Protein 4I1K (pdb70)

Nearest PDB structures (foldseek):
  4i1k-assembly2_B  TM=1.009E+00  e=5.344E-25  Arabidopsis thaliana
  1yel-assembly1_A  TM=8.590E-01  e=1.056E-06  Arabidopsis thaliana
  7et6-assembly1_A  TM=7.919E-01  e=1.191E-06  Arabidopsis thaliana
  7et6-assembly1_D  TM=8.011E-01  e=8.103E-06  Arabidopsis thaliana
  1wid-assembly1_A  TM=7.895E-01  e=1.475E-05  Arabidopsis thaliana

Organism: Arabidopsis thaliana (NCBI:txid3702)

Solvent-accessible surface area: 12923 Å² total; per-residue (Å²): 157,37,57,15,93,53,19,19,178,7,16,78,46,0,130,111,65,134,15,124,24,43,59,14,81,25,30,1,31,26,58,48,32,126,149,70,6,69,5,85,6,57,77,50,19,0,126,148,73,0,74,70,2,75,25,111,10,85,0,28,22,81,164,129,90,25,84,0,91,0,73,53,125,95,44,118,0,66,0,32,98,8,0,42,59,0,1,90,111,16,124,14,29,46,2,8,4,0,0,0,15,25,38,210,68,259,68,64,4,0,78,5,42,26,40,101,18,131,185,46,66,15,84,56,17,14,149,6,24,73,39,0,120,117,52,128,25,151,27,41,57,13,83,16,32,1,30,27,47,42,36,120,157,72,4,72,2,87,7,55,55,54,22,0,98,156,67,0,68,71,15,83,23,111,11,75,0,16,27,86,138,142,74,27,81,0,95,0,50,48,139,96,19,114,0,51,0,31,102,24,0,47,50,0,2,85,103,18,120,13,28,46,2,0,4,0,0,0,15,23,38,221,72,248,79,81,4,1,77,6,40,29,38,96,17,144

CATH classification: 2.40.330.10

Radius of gyration: 19.63 Å; Cα contacts (8 Å, |Δi|>4): 480; chains: 2; bounding box: 53×45×30 Å

Structure (mmCIF, N/CA/C/O backbone):
data_4I1K
#
_entry.id   4I1K
#
_cell.length_a   106.152
_cell.length_b   47.310
_cell.length_c   61.413
_cell.angle_alpha   90.00
_cell.angle_beta   114.97
_cell.angle_gamma   90.00
#
_symmetry.space_group_name_H-M   'C 1 2 1'
#
loop_
_entity.id
_entity.type
_entity.pdbx_description
1 polymer 'B3 domain-containing transcription factor VRN1'
2 non-polymer 'CHLORIDE ION'
3 water water
#
loop_
_atom_site.group_PDB
_atom_site.id
_atom_site.type_symbol
_atom_site.label_atom_id
_atom_site.label_alt_id
_atom_site.label_comp_id
_atom_site.label_asym_id
_atom_site.label_entity_id
_atom_site.label_seq_id
_atom_site.pdbx_PDB_ins_code
_atom_site.Cartn_x
_atom_site.Cartn_y
_atom_site.Cartn_z
_atom_site.occupancy
_atom_site.B_iso_or_equiv
_atom_site.auth_seq_id
_atom_site.auth_comp_id
_atom_site.auth_asym_id
_atom_site.auth_atom_id
_atom_site.pdbx_PDB_model_num
ATOM 1 N N . THR A 1 26 ? 58.584 18.127 20.869 1.00 46.63 14 THR A N 1
ATOM 2 C CA . THR A 1 26 ? 57.356 18.230 20.089 1.00 47.09 14 THR A CA 1
ATOM 3 C C . THR A 1 26 ? 56.425 19.314 20.623 1.00 45.00 14 THR A C 1
ATOM 4 O O . THR A 1 26 ? 56.230 19.444 21.831 1.00 47.83 14 THR A O 1
ATOM 8 N N . VAL A 1 27 ? 55.839 20.086 19.714 1.00 39.39 15 VAL A N 1
ATOM 9 C CA . VAL A 1 27 ? 54.866 21.100 20.086 1.00 33.29 15 VAL A CA 1
ATOM 10 C C . VAL A 1 27 ? 53.482 20.530 19.826 1.00 28.12 15 VAL A C 1
ATOM 11 O O . VAL A 1 27 ? 53.199 20.063 18.734 1.00 28.85 15 VAL A O 1
ATOM 15 N N . THR A 1 28 ? 52.608 20.570 20.822 1.00 24.81 16 THR A N 1
ATOM 16 C CA . THR A 1 28 ? 51.253 20.087 20.611 1.00 21.89 16 THR A CA 1
ATOM 17 C C . THR A 1 28 ? 50.318 21.195 20.159 1.00 17.30 16 THR A C 1
ATOM 18 O O . THR A 1 28 ? 50.551 22.370 20.411 1.00 16.75 16 THR A O 1
ATOM 22 N N . ALA A 1 29 ? 49.219 20.781 19.542 1.00 16.44 17 ALA A N 1
ATOM 23 C CA . ALA A 1 29 ? 48.191 21.715 19.102 1.00 13.94 17 ALA A CA 1
ATOM 24 C C . ALA A 1 29 ? 47.611 22.505 20.274 1.00 12.69 17 ALA A C 1
ATOM 25 O O . ALA A 1 29 ? 47.289 23.684 20.140 1.00 12.92 17 ALA A O 1
ATOM 27 N N . GLU A 1 30 ? 47.480 21.851 21.426 1.00 13.50 18 GLU A N 1
ATOM 28 C CA . GLU A 1 30 ? 46.970 22.517 22.609 1.00 13.65 18 GLU A CA 1
ATOM 29 C C . GLU A 1 30 ? 47.926 23.635 23.064 1.00 13.50 18 GLU A C 1
ATOM 30 O O . GLU A 1 30 ? 47.490 24.704 23.487 1.00 13.41 18 GLU A O 1
ATOM 36 N N . GLU A 1 31 ? 49.226 23.379 23.000 1.00 15.60 19 GLU A N 1
ATOM 37 C CA A GLU A 1 31 ? 50.215 24.373 23.398 0.50 16.52 19 GLU A CA 1
ATOM 38 C CA B GLU A 1 31 ? 50.206 24.381 23.407 0.50 16.99 19 GLU A CA 1
ATOM 39 C C . GLU A 1 31 ? 50.160 25.559 22.451 1.00 15.36 19 GLU A C 1
ATOM 40 O O . GLU A 1 31 ? 50.309 26.704 22.863 1.00 14.88 19 GLU A O 1
ATOM 51 N N . ARG A 1 32 ? 49.952 25.281 21.172 1.00 13.16 20 ARG A N 1
ATOM 52 C CA . ARG A 1 32 ? 49.853 26.360 20.188 1.00 13.30 20 ARG A CA 1
ATOM 53 C C . ARG A 1 32 ? 48.678 27.266 20.515 1.00 11.36 20 ARG A C 1
ATOM 54 O O . ARG A 1 32 ? 48.812 28.479 20.499 1.00 12.50 20 ARG A O 1
ATOM 62 N N . GLU A 1 33 ? 47.523 26.659 20.799 1.00 11.90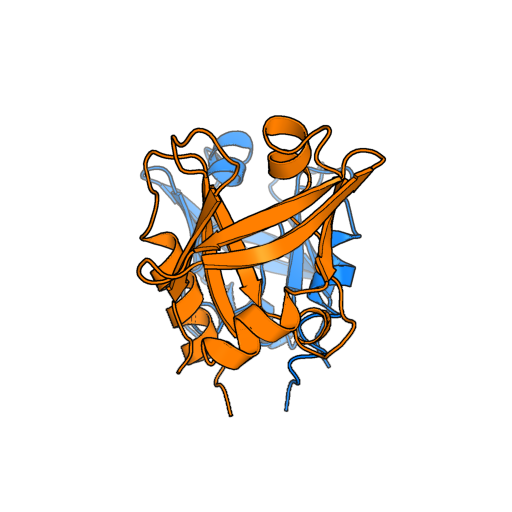 21 GLU A N 1
ATOM 63 C CA . GLU A 1 33 ? 46.339 27.419 21.137 1.00 10.72 21 GLU A CA 1
ATOM 64 C C . GLU A 1 33 ? 46.563 28.246 22.398 1.00 10.79 21 GLU A C 1
ATOM 65 O O . GLU A 1 33 ? 46.183 29.420 22.454 1.00 10.60 21 GLU A O 1
ATOM 71 N N . ARG A 1 34 ? 47.191 27.651 23.404 1.00 11.15 22 ARG A N 1
ATOM 72 C CA A ARG A 1 34 ? 47.447 28.358 24.656 0.38 12.06 22 ARG A CA 1
ATOM 73 C CA C ARG A 1 34 ? 47.471 28.332 24.655 0.62 12.24 22 ARG A CA 1
ATOM 74 C C . ARG A 1 34 ? 48.352 29.576 24.446 1.00 12.10 22 ARG A C 1
ATOM 75 O O . ARG A 1 34 ? 48.065 30.652 24.963 1.00 11.74 22 ARG A O 1
ATOM 90 N N . ALA A 1 35 ? 49.437 29.420 23.685 1.00 12.19 23 ALA A N 1
ATOM 91 C CA . ALA A 1 35 ? 50.360 30.534 23.472 1.00 11.02 23 ALA A CA 1
ATOM 92 C C . ALA A 1 35 ? 49.695 31.654 22.686 1.00 10.18 23 ALA A C 1
ATOM 93 O O . ALA A 1 35 ? 49.891 32.822 22.982 1.00 9.83 23 ALA A O 1
ATOM 95 N N . ILE A 1 36 ? 48.886 31.298 21.689 1.00 9.02 24 ILE A N 1
ATOM 96 C CA . ILE A 1 36 ? 48.189 32.316 20.908 1.00 9.99 24 ILE A CA 1
ATOM 97 C C . ILE A 1 36 ? 47.197 33.062 21.792 1.00 9.56 24 ILE A C 1
ATOM 98 O O . ILE A 1 36 ? 47.071 34.296 21.726 1.00 10.01 24 ILE A O 1
ATOM 103 N N . ASN A 1 37 ? 46.507 32.344 22.667 1.00 10.04 25 ASN A N 1
ATOM 104 C CA . ASN A 1 37 ? 45.545 33.022 23.529 1.00 12.38 25 ASN A CA 1
ATOM 105 C C . ASN A 1 37 ? 46.229 33.969 24.506 1.00 12.47 25 ASN A C 1
ATOM 106 O O . ASN A 1 37 ? 45.709 35.045 24.792 1.00 12.70 25 ASN A O 1
ATOM 111 N N . ALA A 1 38 ? 47.392 33.573 25.020 1.00 10.53 26 ALA A N 1
ATOM 112 C CA . ALA A 1 38 ? 48.134 34.427 25.947 1.00 10.25 26 ALA A CA 1
ATOM 113 C C . ALA A 1 38 ? 48.587 35.690 25.214 1.00 9.83 26 ALA A C 1
ATOM 114 O O . ALA A 1 38 ? 48.464 36.804 25.731 1.00 11.05 26 ALA A O 1
ATOM 116 N N . ALA A 1 39 ? 49.092 35.509 23.994 1.00 9.90 27 ALA A N 1
ATOM 117 C CA . ALA A 1 39 ? 49.545 36.646 23.193 1.00 10.41 27 ALA A CA 1
ATOM 118 C C . ALA A 1 39 ? 48.407 37.614 22.891 1.00 10.47 27 ALA A C 1
ATOM 119 O O . ALA A 1 39 ? 48.577 38.842 22.959 1.00 12.14 27 ALA A O 1
ATOM 121 N N . LYS A 1 40 ? 47.252 37.060 22.550 1.00 10.58 28 LYS A N 1
ATOM 122 C CA . LYS A 1 40 ? 46.088 37.884 22.228 1.00 11.87 28 LYS A CA 1
ATOM 123 C C . LYS A 1 40 ? 45.530 38.638 23.437 1.00 11.90 28 LYS A C 1
ATOM 124 O O . LYS A 1 40 ? 44.864 39.665 23.282 1.00 15.34 28 LYS A O 1
ATOM 130 N N . THR A 1 41 ? 45.758 38.107 24.637 1.00 11.70 29 THR A N 1
ATOM 131 C CA . THR A 1 41 ? 45.341 38.776 25.848 1.00 12.89 29 THR A CA 1
ATOM 132 C C . THR A 1 41 ? 46.175 40.025 26.142 1.00 13.01 29 THR A C 1
ATOM 133 O O . THR A 1 41 ? 45.680 40.976 26.750 1.00 1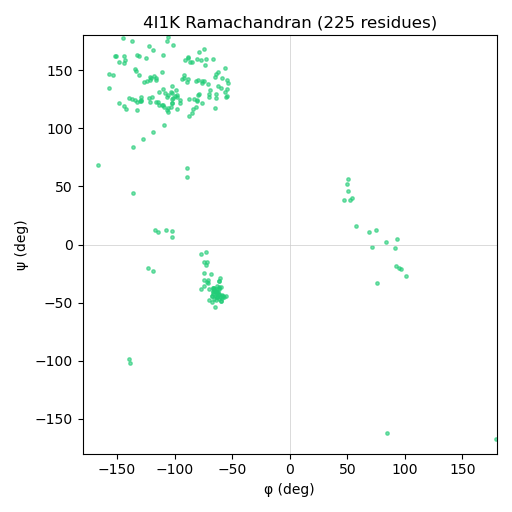6.66 29 THR A O 1
ATOM 137 N N . PHE A 1 42 ? 47.439 40.012 25.732 1.00 11.79 30 PHE A N 1
ATOM 138 C CA . PHE A 1 42 ? 48.334 41.138 25.945 1.00 12.15 30 PHE A CA 1
ATOM 139 C C . PHE A 1 42 ? 48.009 42.252 24.959 1.00 12.35 30 PHE A C 1
ATOM 140 O O . PHE A 1 42 ? 48.043 42.045 23.740 1.00 14.23 30 PHE A O 1
ATOM 148 N N . GLU A 1 43 ? 47.695 43.432 25.491 1.00 14.00 31 GLU A N 1
ATOM 149 C CA . GLU A 1 43 ? 47.406 44.589 24.671 1.00 16.44 31 GLU A CA 1
ATOM 150 C C . GLU A 1 43 ? 48.286 45.776 25.110 1.00 17.48 31 GLU A C 1
ATOM 151 O O . GLU A 1 43 ? 47.920 46.541 26.013 1.00 20.13 31 GLU A O 1
ATOM 157 N N . PRO A 1 44 ? 49.472 45.911 24.488 1.00 17.12 32 PRO A N 1
ATOM 158 C CA . PRO A 1 44 ? 50.357 47.021 24.801 1.00 18.46 32 PRO A CA 1
ATOM 159 C C . PRO A 1 44 ? 49.666 48.359 24.618 1.00 19.11 32 PRO A C 1
ATOM 160 O O . PRO A 1 44 ? 48.757 48.517 23.809 1.00 21.43 32 PRO A O 1
ATOM 164 N N . THR A 1 45 ? 50.119 49.333 25.374 1.00 20.91 33 THR A N 1
ATOM 165 C CA . THR A 1 45 ? 49.668 50.699 25.169 1.00 23.94 33 THR A CA 1
ATOM 166 C C . THR A 1 45 ? 50.292 51.355 23.928 1.00 23.80 33 THR A C 1
ATOM 167 O O . THR A 1 45 ? 49.686 52.232 23.294 1.00 28.11 33 THR A O 1
ATOM 171 N N . ASN A 1 46 ? 51.508 50.943 23.596 1.00 21.42 34 ASN A N 1
ATOM 172 C CA . ASN A 1 46 ? 52.183 51.411 22.397 1.00 19.45 34 ASN A CA 1
ATOM 173 C C . ASN A 1 46 ? 51.600 50.704 21.187 1.00 18.19 34 ASN A C 1
ATOM 174 O O . ASN A 1 46 ? 51.002 49.658 21.349 1.00 18.48 34 ASN A O 1
ATOM 179 N N . PRO A 1 47 ? 51.756 51.287 19.976 1.00 16.35 35 PRO A N 1
ATOM 180 C CA . PRO A 1 47 ? 51.369 50.576 18.755 1.00 15.68 35 PRO A CA 1
ATOM 181 C C . PRO A 1 47 ? 52.038 49.218 18.700 1.00 14.24 35 PRO A C 1
ATOM 182 O O . PRO A 1 47 ? 53.216 49.102 19.034 1.00 16.43 35 PRO A O 1
ATOM 186 N N . PHE A 1 48 ? 51.302 48.202 18.277 1.00 15.33 36 PHE A N 1
ATOM 187 C CA . PHE A 1 48 ? 51.837 46.855 18.311 1.00 13.45 36 PHE A CA 1
ATOM 188 C C . PHE A 1 48 ? 51.229 45.971 17.223 1.00 13.74 36 PHE A C 1
ATOM 189 O O . PHE A 1 48 ? 50.186 46.290 16.616 1.00 13.80 36 PHE A O 1
ATOM 197 N N . PHE A 1 49 ? 51.916 44.872 16.956 1.00 12.65 37 PHE A N 1
ATOM 198 C CA . PHE A 1 49 ? 51.363 43.797 16.156 1.00 11.84 37 PHE A CA 1
ATOM 199 C C . PHE A 1 49 ? 51.855 42.469 16.711 1.00 11.33 37 PHE A C 1
ATOM 200 O O . PHE A 1 49 ? 52.815 42.417 17.454 1.00 12.53 37 PHE A O 1
ATOM 208 N N . ARG A 1 50 ? 51.172 41.402 16.346 1.00 12.38 38 ARG A N 1
ATOM 209 C CA . ARG A 1 50 ? 51.489 40.068 16.831 1.00 12.08 38 ARG A CA 1
ATOM 210 C C . ARG A 1 50 ? 51.801 39.164 15.657 1.00 12.02 38 ARG A C 1
ATOM 211 O O . ARG A 1 50 ? 51.171 39.271 14.599 1.00 13.35 38 ARG A O 1
ATOM 219 N N . VAL A 1 51 ? 52.751 38.247 15.842 1.00 10.71 39 VAL A N 1
ATOM 220 C CA A VAL A 1 51 ? 53.054 37.317 14.781 0.50 11.43 39 VAL A CA 1
ATOM 221 C CA B VAL A 1 51 ? 53.222 37.357 14.771 0.50 10.50 39 VAL A CA 1
ATOM 222 C C . VAL A 1 51 ? 53.444 35.973 15.359 1.00 10.46 39 VAL A C 1
ATOM 223 O O . VAL A 1 51 ? 54.232 35.850 16.275 1.00 10.78 39 VAL A O 1
ATOM 230 N N . VAL A 1 52 ? 52.794 34.952 14.825 1.00 9.94 40 VAL A N 1
ATOM 231 C CA . VAL A 1 52 ? 53.157 33.577 15.150 1.00 9.18 40 VAL A CA 1
ATOM 232 C C . VAL A 1 52 ? 54.372 33.218 14.286 1.00 9.51 40 VAL A C 1
ATOM 233 O O . VAL A 1 52 ? 54.336 33.385 13.071 1.00 9.91 40 VAL A O 1
ATOM 237 N N . LEU A 1 53 ? 55.479 32.793 14.908 1.00 8.42 41 LEU A N 1
ATOM 238 C CA . LEU A 1 53 ? 56.655 32.417 14.134 1.00 8.65 41 LEU A CA 1
ATOM 239 C C . LEU A 1 53 ? 56.388 31.135 13.355 1.00 8.34 41 LEU A C 1
ATOM 240 O O . LEU A 1 53 ? 55.807 30.177 13.875 1.00 10.55 41 LEU A O 1
ATOM 245 N N . ARG A 1 54 ? 56.745 31.165 12.081 1.00 8.95 42 ARG A N 1
ATOM 246 C CA . ARG A 1 54 ? 56.565 30.027 11.185 1.00 7.80 42 ARG A CA 1
ATOM 247 C C . ARG A 1 54 ? 57.843 29.755 10.426 1.00 8.02 42 ARG A C 1
ATOM 248 O O . ARG A 1 54 ? 58.729 30.607 10.369 1.00 11.12 42 ARG A O 1
ATOM 256 N N . PRO A 1 55 ? 57.970 28.556 9.848 1.00 9.26 43 PRO A N 1
ATOM 257 C CA . PRO A 1 55 ? 59.292 28.149 9.360 1.00 10.65 43 PRO A CA 1
ATOM 258 C C . PRO A 1 55 ? 59.881 29.031 8.274 1.00 12.11 43 PRO A C 1
ATOM 259 O O . PRO A 1 55 ? 61.101 29.192 8.213 1.00 14.22 43 PRO A O 1
ATOM 263 N N . SER A 1 56 ? 59.045 29.622 7.444 1.00 13.03 44 SER A N 1
ATOM 264 C CA . SER A 1 56 ? 59.589 30.411 6.321 1.00 17.76 44 SER A CA 1
ATOM 265 C C . SER A 1 56 ? 60.266 31.685 6.794 1.00 18.92 44 SER A C 1
ATOM 266 O O . SER A 1 56 ? 60.954 32.348 5.985 1.00 21.76 44 SER A O 1
ATOM 269 N N A TYR A 1 57 ? 60.099 32.027 8.098 0.50 17.90 45 TYR A N 1
ATOM 270 N N B TYR A 1 57 ? 60.099 32.048 8.038 0.50 16.61 45 TYR A N 1
ATOM 271 C CA A TYR A 1 57 ? 60.722 33.218 8.784 0.50 16.29 45 TYR A CA 1
ATOM 272 C CA B TYR A 1 57 ? 60.820 33.209 8.456 0.50 13.69 45 TYR A CA 1
ATOM 273 C C A TYR A 1 57 ? 61.905 32.874 9.640 0.50 17.30 45 TYR A C 1
ATOM 274 C C B TYR A 1 57 ? 61.651 32.838 9.707 0.50 15.44 45 TYR A C 1
ATOM 275 O O A TYR A 1 57 ? 62.445 33.721 10.356 0.50 18.07 45 TYR A O 1
ATOM 276 O O B TYR A 1 57 ? 61.793 33.647 10.624 0.50 15.83 45 TYR A O 1
ATOM 293 N N . LEU A 1 58 ? 62.229 31.607 9.684 1.00 16.83 46 LEU A N 1
ATOM 294 C CA . LEU A 1 58 ? 63.131 31.099 10.733 1.00 15.96 46 LEU A CA 1
ATOM 295 C C . LEU A 1 58 ? 64.325 30.320 10.215 1.00 14.93 46 LEU A C 1
ATOM 296 O O . LEU A 1 58 ? 64.648 29.236 10.731 1.00 18.04 46 LEU A O 1
ATOM 301 N N . TYR A 1 59 ? 64.998 30.867 9.215 1.00 12.75 47 TYR A N 1
ATOM 302 C CA . TYR A 1 59 ? 66.216 30.258 8.706 1.00 11.42 47 TYR A CA 1
ATOM 303 C C . TYR A 1 59 ? 67.155 31.329 8.198 1.00 10.32 47 TYR A C 1
ATOM 304 O O . TYR A 1 59 ? 66.759 32.443 7.914 1.00 11.61 47 TYR A O 1
ATOM 313 N N . ARG A 1 60 ? 68.433 30.996 8.156 1.00 11.70 48 ARG A N 1
ATOM 314 C CA . ARG A 1 60 ? 69.434 31.985 7.820 1.00 13.22 48 ARG A CA 1
ATOM 315 C C . ARG A 1 60 ? 69.249 32.499 6.404 1.00 11.33 48 ARG A C 1
ATOM 316 O O . ARG A 1 60 ? 69.110 31.729 5.453 1.00 11.49 48 ARG A O 1
ATOM 324 N N . GLY A 1 61 ? 69.224 33.816 6.275 1.00 9.84 49 GLY A N 1
ATOM 325 C CA . GLY A 1 61 ? 69.054 34.456 4.988 1.00 10.45 49 GLY A CA 1
ATOM 326 C C . GLY A 1 61 ? 67.596 34.744 4.670 1.00 9.69 49 GLY A C 1
ATOM 327 O O . GLY A 1 61 ? 67.290 35.331 3.635 1.00 9.51 49 GLY A O 1
ATOM 328 N N . CYS A 1 62 ? 66.694 34.335 5.551 1.00 8.38 50 CYS A N 1
ATOM 329 C CA . CYS A 1 62 ? 65.280 34.562 5.294 1.00 9.17 50 CYS A CA 1
ATOM 330 C C . CYS A 1 62 ? 64.905 36.020 5.506 1.00 10.03 50 CYS A C 1
ATOM 331 O O . CYS A 1 62 ? 65.686 36.825 6.042 1.00 9.42 50 CYS A O 1
ATOM 334 N N . ILE A 1 63 ? 63.701 36.336 5.048 1.00 9.95 51 ILE A N 1
ATOM 335 C CA . ILE A 1 63 ? 63.076 37.627 5.271 1.00 9.88 51 ILE A CA 1
ATOM 336 C C . ILE A 1 63 ? 61.776 37.450 6.064 1.00 9.74 51 ILE A C 1
ATOM 337 O O . ILE A 1 63 ? 61.292 36.340 6.242 1.00 11.80 51 ILE A O 1
ATOM 342 N N . MET A 1 64 ? 61.237 38.556 6.559 1.00 10.83 52 MET A N 1
ATOM 343 C CA . MET A 1 64 ? 59.908 38.562 7.133 1.00 10.99 52 MET A CA 1
ATOM 344 C C . MET A 1 64 ? 59.252 39.922 6.901 1.00 10.80 52 MET A C 1
ATOM 345 O O . MET A 1 64 ? 59.776 40.951 7.316 1.00 12.33 52 MET A O 1
ATOM 350 N N . TYR A 1 65 ? 58.108 39.921 6.236 1.00 12.03 53 TYR A N 1
ATOM 351 C CA . TYR A 1 65 ? 57.382 41.146 6.009 1.00 12.43 53 TYR A CA 1
ATOM 352 C C . TYR A 1 65 ? 56.589 41.467 7.252 1.00 13.80 53 TYR A C 1
ATOM 353 O O . TYR A 1 65 ? 56.027 40.568 7.898 1.00 14.96 53 TYR A O 1
ATOM 362 N N . LEU A 1 66 ? 56.542 42.749 7.596 1.00 13.71 54 LEU A N 1
ATOM 363 C CA . LEU A 1 66 ? 55.700 43.213 8.683 1.00 13.71 54 LEU A CA 1
ATOM 364 C C . LEU A 1 66 ? 54.290 43.454 8.137 1.00 15.50 54 LEU A C 1
ATOM 365 O O . LEU A 1 66 ? 54.105 43.659 6.931 1.00 17.66 54 LEU A O 1
ATOM 370 N N . PRO A 1 67 ? 53.297 43.425 9.025 1.00 16.69 55 PRO A N 1
ATOM 371 C CA . PRO A 1 67 ? 51.922 43.671 8.580 1.00 20.32 55 PRO A CA 1
ATOM 372 C C . PRO A 1 67 ? 51.812 45.002 7.839 1.00 22.35 55 PRO A C 1
ATOM 373 O O . PRO A 1 67 ? 52.337 46.011 8.311 1.00 20.21 55 PRO A O 1
ATOM 377 N N . SER A 1 68 ? 51.130 44.996 6.689 1.00 25.22 56 SER A N 1
ATOM 378 C CA . SER A 1 68 ? 51.129 46.152 5.797 1.00 28.42 56 SER A CA 1
ATOM 379 C C . SER A 1 68 ? 50.452 47.378 6.425 1.00 28.39 56 SER A C 1
ATOM 380 O O . SER A 1 68 ? 50.919 48.509 6.241 1.00 28.84 56 SER A O 1
ATOM 383 N N . GLY A 1 69 ? 49.375 47.163 7.177 1.00 26.85 57 GLY A N 1
ATOM 384 C CA . GLY A 1 69 ? 48.653 48.274 7.777 1.00 26.93 57 GLY A CA 1
ATOM 385 C C . GLY A 1 69 ? 49.497 48.959 8.835 1.00 25.24 57 GLY A C 1
ATOM 386 O O . GLY A 1 69 ? 49.571 50.180 8.890 1.00 24.32 57 GLY A O 1
ATOM 387 N N . PHE A 1 70 ? 50.145 48.160 9.675 1.00 24.47 58 PHE A N 1
ATOM 388 C CA . PHE A 1 70 ? 51.017 48.680 10.720 1.00 21.75 58 PHE A CA 1
ATOM 389 C C . PHE A 1 70 ? 52.192 49.420 10.099 1.00 20.81 58 PHE A C 1
ATOM 390 O O . PHE A 1 70 ? 52.558 50.511 10.516 1.00 21.27 58 PHE A O 1
ATOM 398 N N . ALA A 1 71 ? 52.786 48.816 9.081 1.00 20.68 59 ALA A N 1
ATOM 399 C CA . ALA A 1 71 ? 53.916 49.443 8.418 1.00 24.16 59 ALA A CA 1
ATOM 400 C C . ALA A 1 71 ? 53.532 50.823 7.848 1.00 25.55 59 ALA A C 1
ATOM 401 O O . ALA A 1 71 ? 54.260 51.798 8.032 1.00 24.11 59 ALA A O 1
ATOM 403 N N . GLU A 1 72 ? 52.385 50.919 7.178 1.00 26.62 60 GLU A N 1
ATOM 404 C CA . GLU A 1 72 ? 51.985 52.185 6.558 1.00 28.05 60 GLU A CA 1
ATOM 405 C C . GLU A 1 72 ? 51.764 53.260 7.610 1.00 28.42 60 GLU A C 1
ATOM 406 O O . GLU A 1 72 ? 52.151 54.418 7.433 1.00 30.89 60 GLU A O 1
ATOM 412 N N . LYS A 1 73 ? 51.145 52.864 8.715 1.00 27.10 61 LYS A N 1
ATOM 413 C CA . LYS A 1 73 ? 50.749 53.808 9.748 1.00 28.18 61 LYS A CA 1
ATOM 414 C C . LYS A 1 73 ? 51.945 54.303 10.560 1.00 29.18 61 LYS A C 1
ATOM 415 O O . LYS A 1 73 ? 51.970 55.456 10.947 1.00 29.64 61 LYS A O 1
ATOM 421 N N . TYR A 1 74 ? 52.937 53.445 10.804 1.00 29.31 62 TYR A N 1
ATOM 422 C CA . TYR A 1 74 ? 54.000 53.777 11.769 1.00 29.00 62 TYR A CA 1
ATOM 423 C C . TYR A 1 74 ? 55.439 53.731 11.229 1.00 30.78 62 TYR A C 1
ATOM 424 O O . TYR A 1 74 ? 56.347 54.326 11.823 1.00 31.28 62 TYR A O 1
ATOM 433 N N . LEU A 1 75 ? 55.668 53.024 10.126 1.00 30.93 63 LEU A N 1
ATOM 434 C CA . LEU A 1 75 ? 57.037 52.725 9.713 1.00 31.81 63 LEU A CA 1
ATOM 435 C C . LEU A 1 75 ? 57.445 53.320 8.364 1.00 37.10 63 LEU A C 1
ATOM 436 O O . LEU A 1 75 ? 58.469 52.941 7.817 1.00 39.37 63 LEU A O 1
ATOM 441 N N . SER A 1 76 ? 56.669 54.236 7.802 1.00 38.94 64 SER A N 1
ATOM 442 C CA . SER A 1 76 ? 57.133 54.869 6.572 1.00 42.96 64 SER A CA 1
ATOM 443 C C . SER A 1 76 ? 58.481 55.564 6.850 1.00 44.24 64 SER A C 1
ATOM 444 O O . SER A 1 76 ? 58.723 56.102 7.939 1.00 44.87 64 SER A O 1
ATOM 447 N N . GLY A 1 77 ? 59.374 55.534 5.875 1.00 43.44 65 GLY A N 1
ATOM 448 C CA . GLY A 1 77 ? 60.704 56.077 6.087 1.00 41.36 65 GLY A CA 1
ATOM 449 C C . GLY A 1 77 ? 61.583 55.297 7.062 1.00 35.99 65 GLY A C 1
ATOM 450 O O . GLY A 1 77 ? 62.636 55.788 7.465 1.00 38.74 65 GLY A O 1
ATOM 451 N N . ILE A 1 78 ? 61.169 54.099 7.469 1.00 29.37 66 ILE A N 1
ATOM 452 C CA . ILE A 1 78 ? 62.067 53.252 8.265 1.00 25.94 66 ILE A CA 1
ATOM 453 C C . ILE A 1 78 ? 63.079 52.672 7.288 1.00 23.49 66 ILE A C 1
ATOM 454 O O . ILE A 1 78 ? 62.760 52.296 6.160 1.00 21.61 66 ILE A O 1
ATOM 459 N N . SER A 1 79 ? 64.317 52.632 7.733 1.00 22.63 67 SER A N 1
ATOM 460 C CA . SER A 1 79 ? 65.412 52.250 6.877 1.00 23.18 67 SER A CA 1
ATOM 461 C C . SER A 1 79 ? 66.532 51.751 7.763 1.00 17.19 67 SER A C 1
ATOM 462 O O . SER A 1 79 ? 66.670 52.182 8.902 1.00 18.65 67 SER A O 1
ATOM 465 N N . GLY A 1 80 ? 67.296 50.788 7.281 1.00 12.67 68 GLY A N 1
ATOM 466 C CA . GLY A 1 80 ? 68.557 50.509 7.908 1.00 11.26 68 GLY A CA 1
ATOM 467 C C . GLY A 1 80 ? 68.395 49.581 9.080 1.00 10.77 68 GLY A C 1
ATOM 468 O O . GLY A 1 80 ? 67.374 48.899 9.216 1.00 11.22 68 GLY A O 1
ATOM 469 N N . PHE A 1 81 ? 69.415 49.549 9.931 1.00 9.56 69 PHE A N 1
ATOM 470 C CA . PHE A 1 81 ? 69.392 48.655 11.082 1.00 10.34 69 PHE A CA 1
ATOM 471 C C . PHE A 1 81 ? 68.639 49.310 12.238 1.00 11.28 69 PHE A C 1
ATOM 472 O O . PHE A 1 81 ? 69.055 50.348 12.736 1.00 13.83 69 PHE A O 1
ATOM 480 N N . ILE A 1 82 ? 67.522 48.708 12.636 1.00 8.96 70 ILE A N 1
ATOM 481 C CA . ILE A 1 82 ? 66.774 49.168 13.788 1.00 11.46 70 ILE A CA 1
ATOM 482 C C . ILE A 1 82 ? 67.066 48.262 14.994 1.00 9.83 70 ILE A C 1
ATOM 483 O O . ILE A 1 82 ? 67.736 47.233 14.884 1.00 11.03 70 ILE A O 1
ATOM 488 N N . LYS A 1 83 ? 66.580 48.679 16.147 1.00 10.75 71 LYS A N 1
ATOM 489 C CA . LYS A 1 83 ? 66.761 47.922 17.376 1.00 11.06 71 LYS A CA 1
ATOM 490 C C . LYS A 1 83 ? 65.543 47.045 17.635 1.00 11.26 71 LYS A C 1
ATOM 491 O O . LYS A 1 83 ? 64.437 47.545 17.765 1.00 11.44 71 LYS A O 1
ATOM 497 N N . VAL A 1 84 ? 65.762 45.746 17.743 1.00 10.51 72 VAL A N 1
ATOM 498 C CA . VAL A 1 84 ? 64.726 44.814 18.193 1.00 10.62 72 VAL A CA 1
ATOM 499 C C . VAL A 1 84 ? 65.153 44.330 19.568 1.00 10.46 72 VAL A C 1
ATOM 500 O O . VAL A 1 84 ? 66.245 43.761 19.744 1.00 11.07 72 VAL A O 1
ATOM 504 N N . GLN A 1 85 ? 64.291 44.593 20.551 1.00 11.47 73 GLN A N 1
ATOM 505 C CA . GLN A 1 85 ? 64.640 44.437 21.968 1.00 11.65 73 GLN A CA 1
ATOM 506 C C . GLN A 1 85 ? 63.837 43.316 22.612 1.00 11.45 73 GLN A C 1
ATOM 507 O O . GLN A 1 85 ? 62.631 43.238 22.450 1.00 13.12 73 GLN A O 1
ATOM 513 N N . LEU A 1 86 ? 64.517 42.435 23.327 1.00 11.57 74 LEU A N 1
ATOM 514 C CA . LEU A 1 86 ? 63.846 41.392 24.086 1.00 11.75 74 LEU A CA 1
ATOM 515 C C . LEU A 1 86 ? 64.581 41.273 25.411 1.00 13.80 74 LEU A C 1
ATOM 516 O O . LEU A 1 86 ? 65.798 41.128 25.449 1.00 16.25 74 LEU A O 1
ATOM 521 N N . ALA A 1 87 ? 63.821 41.376 26.492 1.00 16.98 75 ALA A N 1
ATOM 522 C CA . ALA A 1 87 ? 64.375 41.371 27.849 1.00 20.03 75 ALA A CA 1
ATOM 523 C C . ALA A 1 87 ? 65.531 42.353 27.986 1.00 21.19 75 ALA A C 1
ATOM 524 O O . ALA A 1 87 ? 66.623 41.997 28.464 1.00 23.11 75 ALA A O 1
ATOM 526 N N . GLU A 1 88 ? 65.286 43.587 27.576 1.00 21.83 76 GLU A N 1
ATOM 527 C CA . GLU A 1 88 ? 66.274 44.673 27.732 1.00 25.73 76 GLU A CA 1
ATOM 528 C C . GLU A 1 88 ? 67.652 44.440 27.067 1.00 25.18 76 GLU A C 1
ATOM 529 O O . GLU A 1 88 ? 68.623 45.127 27.391 1.00 29.75 76 GLU A O 1
ATOM 535 N N . LYS A 1 89 ? 67.745 43.471 26.162 1.00 18.69 77 LYS A N 1
ATOM 536 C CA . LYS A 1 89 ? 68.880 43.376 25.232 1.00 16.74 77 LYS A CA 1
ATOM 537 C C . LYS A 1 89 ? 68.388 43.692 23.827 1.00 14.93 77 LYS A C 1
ATOM 538 O O . LYS A 1 89 ? 67.234 43.410 23.492 1.00 14.39 77 LYS A O 1
ATOM 544 N N . GLN A 1 90 ? 69.259 44.285 23.016 1.00 13.77 78 GLN A N 1
ATOM 545 C CA . GLN A 1 90 ? 68.895 44.710 21.666 1.00 13.87 78 GLN A CA 1
ATOM 546 C C . GLN A 1 90 ? 69.747 44.050 20.586 1.00 12.74 78 GLN A C 1
ATOM 547 O O . GLN A 1 90 ? 70.966 43.865 20.745 1.00 15.38 78 GLN A O 1
ATOM 553 N N . TRP A 1 91 ? 69.089 43.759 19.472 1.00 11.34 79 TRP A N 1
ATOM 554 C CA . TRP A 1 91 ? 69.700 43.164 18.292 1.00 10.03 79 TRP A CA 1
ATOM 555 C C . TRP A 1 91 ? 69.476 44.095 17.127 1.00 9.00 79 TRP A C 1
ATOM 556 O O . TRP A 1 91 ? 68.409 44.652 16.990 1.00 9.55 79 TRP A O 1
ATOM 567 N N . PRO A 1 92 ? 70.473 44.231 16.255 1.00 8.38 80 PRO A N 1
ATOM 568 C CA . PRO A 1 92 ? 70.267 44.980 15.014 1.00 8.21 80 PRO A CA 1
ATOM 569 C C . PRO A 1 92 ? 69.528 44.133 13.965 1.00 8.82 80 PRO A C 1
ATOM 570 O O . PRO A 1 92 ? 69.923 43.004 13.699 1.00 9.87 80 PRO A O 1
ATOM 574 N N . VAL A 1 93 ? 68.471 44.682 13.391 1.00 8.47 81 VAL A N 1
ATOM 575 C CA . VAL A 1 93 ? 67.724 43.992 12.333 1.00 8.83 81 VAL A CA 1
ATOM 576 C C . VAL A 1 93 ? 67.479 44.986 11.228 1.00 8.38 81 VAL A C 1
ATOM 577 O O . VAL A 1 93 ? 66.949 46.061 11.472 1.00 8.43 81 VAL A O 1
ATOM 581 N N . ARG A 1 94 ? 67.900 44.661 10.012 1.00 8.59 82 ARG A N 1
ATOM 582 C CA . ARG A 1 94 ? 67.644 45.538 8.897 1.00 9.66 82 ARG A CA 1
ATOM 583 C C . ARG A 1 94 ? 66.152 45.527 8.567 1.00 9.35 82 ARG A C 1
ATOM 584 O O . ARG A 1 94 ? 65.545 44.471 8.382 1.00 10.10 82 ARG A O 1
ATOM 592 N N . CYS A 1 95 ? 65.553 46.713 8.511 1.00 9.88 83 CYS A N 1
ATOM 593 C CA . CYS A 1 95 ? 64.133 46.841 8.200 1.00 12.96 83 CYS A CA 1
ATOM 594 C C . CYS A 1 95 ? 64.019 47.914 7.167 1.00 14.78 83 CYS A C 1
ATOM 595 O O . CYS A 1 95 ? 64.371 49.060 7.433 1.00 18.12 83 CYS A O 1
ATOM 598 N N . LEU A 1 96 ? 63.567 47.538 5.986 1.00 14.77 84 LEU A N 1
ATOM 599 C CA . LEU A 1 96 ? 63.435 48.495 4.898 1.00 19.28 84 LEU A CA 1
ATOM 600 C C . LEU A 1 96 ? 62.009 48.592 4.452 1.00 18.84 84 LEU A C 1
ATOM 601 O O . LEU A 1 96 ? 61.381 47.583 4.132 1.00 17.79 84 LEU A O 1
ATOM 606 N N . TYR A 1 97 ? 61.503 49.815 4.429 1.00 20.77 85 TYR A N 1
ATOM 607 C CA . TYR A 1 97 ? 60.195 50.064 3.878 1.00 23.43 85 TYR A CA 1
ATOM 608 C C . TYR A 1 97 ? 60.413 50.549 2.448 1.00 23.61 85 TYR A C 1
ATOM 609 O O . TYR A 1 97 ? 61.043 51.581 2.222 1.00 25.13 85 TYR A O 1
ATOM 618 N N . LYS A 1 98 ? 59.928 49.781 1.479 1.00 24.15 86 LYS A N 1
ATOM 619 C CA . LYS A 1 98 ? 60.151 50.101 0.073 1.00 24.80 86 LYS A CA 1
ATOM 620 C C . LYS A 1 98 ? 59.016 49.509 -0.743 1.00 25.03 86 LYS A C 1
ATOM 621 O O . LYS A 1 98 ? 58.488 48.437 -0.417 1.00 23.82 86 LYS A O 1
ATOM 627 N N . ALA A 1 99 ? 58.635 50.207 -1.802 1.00 26.63 87 ALA A N 1
ATOM 628 C CA . ALA A 1 99 ? 57.554 49.737 -2.667 1.00 29.73 87 ALA A CA 1
ATOM 629 C C . ALA A 1 99 ? 56.356 49.296 -1.835 1.00 29.99 87 ALA A C 1
ATOM 630 O O . ALA A 1 99 ? 55.708 48.294 -2.142 1.00 30.24 87 ALA A O 1
ATOM 632 N N . GLY A 1 100 ? 56.082 50.034 -0.761 1.00 28.90 88 GLY A N 1
ATOM 633 C CA . GLY A 1 100 ? 54.858 49.825 0.002 1.00 28.41 88 GLY A CA 1
ATOM 634 C C . GLY A 1 100 ? 54.866 48.728 1.048 1.00 27.99 88 GLY A C 1
ATOM 635 O O . GLY A 1 100 ? 53.847 48.483 1.691 1.00 31.07 88 GLY A O 1
ATOM 636 N N . ARG A 1 101 ? 55.996 48.062 1.239 1.00 25.49 89 ARG A N 1
ATOM 637 C CA . ARG A 1 101 ? 56.076 47.018 2.261 1.00 26.41 89 ARG A CA 1
ATOM 638 C C . ARG A 1 101 ? 57.306 47.196 3.136 1.00 23.06 89 ARG A C 1
ATOM 639 O O . ARG A 1 101 ? 58.354 47.638 2.660 1.00 23.32 89 ARG A O 1
ATOM 647 N N . ALA A 1 102 ? 57.177 46.843 4.412 1.00 21.19 90 ALA A N 1
ATOM 648 C CA . ALA A 1 102 ? 58.323 46.801 5.315 1.00 18.08 90 ALA A CA 1
ATOM 649 C C . ALA A 1 102 ? 58.793 45.357 5.525 1.00 15.79 90 ALA A C 1
ATOM 650 O O . ALA A 1 102 ? 58.012 44.468 5.845 1.00 15.00 90 ALA A O 1
ATOM 652 N N . LYS A 1 103 ? 60.091 45.158 5.359 1.00 14.10 91 LYS A N 1
ATOM 653 C CA . LYS A 1 103 ? 60.700 43.855 5.319 1.00 14.33 91 LYS A CA 1
ATOM 654 C C . LYS A 1 103 ? 61.885 43.811 6.267 1.00 12.26 91 LYS A C 1
ATOM 655 O O . LYS A 1 103 ? 62.802 44.624 6.127 1.00 12.56 91 LYS A O 1
ATOM 661 N N . PHE A 1 104 ? 61.872 42.868 7.212 1.00 12.63 92 PHE A N 1
ATOM 662 C CA . PHE A 1 104 ? 63.075 42.498 7.961 1.00 9.99 92 PHE A CA 1
ATOM 663 C C . PHE A 1 104 ? 63.938 41.565 7.116 1.00 10.70 92 PHE A C 1
ATOM 664 O O . PHE A 1 104 ? 63.430 40.657 6.435 1.00 10.38 92 PHE A O 1
ATOM 672 N N . SER A 1 105 ? 65.252 41.738 7.202 1.00 9.74 93 SER A N 1
ATOM 673 C CA . SER A 1 105 ? 66.158 40.798 6.532 1.00 8.95 93 SER A CA 1
ATOM 674 C C . SER A 1 105 ? 67.358 40.489 7.394 1.00 9.25 93 SER A C 1
ATOM 675 O O . SER A 1 105 ? 67.267 39.660 8.301 1.00 9.42 93 SER A O 1
ATOM 678 N N . GLN A 1 106 ? 68.468 41.167 7.113 1.00 8.37 94 GLN A N 1
ATOM 679 C CA . GLN A 1 106 ? 69.711 40.948 7.816 1.00 9.03 94 GLN A CA 1
ATOM 680 C C . GLN A 1 106 ? 69.538 41.105 9.313 1.00 8.89 94 GLN A C 1
ATOM 681 O O . GLN A 1 106 ? 68.981 42.091 9.770 1.00 9.12 94 GLN A O 1
ATOM 687 N N . GLY A 1 107 ? 69.963 40.092 10.063 1.00 9.45 95 GLY A N 1
ATOM 688 C CA . GLY A 1 107 ? 69.900 40.126 11.512 1.00 10.09 95 GLY A CA 1
ATOM 689 C C . GLY A 1 107 ? 68.651 39.530 12.141 1.00 8.04 95 GLY A C 1
ATOM 690 O O . GLY A 1 107 ? 68.639 39.220 13.336 1.00 8.87 95 GLY A O 1
ATOM 691 N N . TRP A 1 108 ? 67.592 39.374 11.361 1.00 7.64 96 TRP A N 1
ATOM 692 C CA . TRP A 1 108 ? 66.348 38.818 11.908 1.00 8.03 96 TRP A CA 1
ATOM 693 C C . TRP A 1 108 ? 66.515 37.375 12.365 1.00 8.97 96 TRP A C 1
ATOM 694 O O . TRP A 1 108 ? 66.232 37.045 13.522 1.00 9.47 96 TRP A O 1
ATOM 705 N N . TYR A 1 109 ? 66.999 36.502 11.485 1.00 7.42 97 TYR A N 1
ATOM 706 C CA . TYR A 1 109 ? 67.189 35.123 11.921 1.00 8.61 97 TYR A CA 1
ATOM 707 C C . TYR A 1 109 ? 68.073 35.053 13.166 1.00 9.30 97 TYR A C 1
ATOM 708 O O . TYR A 1 109 ? 67.778 34.300 14.087 1.00 10.60 97 TYR A O 1
ATOM 717 N N . GLU A 1 110 ? 69.168 35.810 13.187 1.00 8.82 98 GLU A N 1
ATOM 718 C CA . GLU A 1 110 ? 70.086 35.754 14.318 1.00 10.90 98 GLU A CA 1
ATOM 719 C C . GLU A 1 110 ? 69.423 36.179 15.636 1.00 10.38 98 GLU A C 1
ATOM 720 O O . GLU A 1 110 ? 69.695 35.613 16.682 1.00 11.95 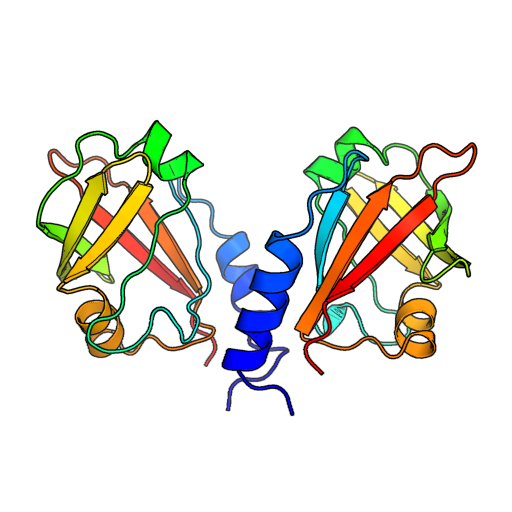98 GLU A O 1
ATOM 726 N N . PHE A 1 111 ? 68.547 37.173 15.577 1.00 9.73 99 PHE A N 1
ATOM 727 C CA . PHE A 1 111 ? 67.753 37.579 16.737 1.00 9.81 99 PHE A CA 1
ATOM 728 C C . PHE A 1 111 ? 66.940 36.384 17.238 1.00 10.25 99 PHE A C 1
ATOM 729 O O . PHE A 1 111 ? 66.877 36.114 18.446 1.00 10.12 99 PHE A O 1
ATOM 737 N N . THR A 1 112 ? 66.325 35.639 16.326 1.00 9.21 100 THR A N 1
ATOM 738 C CA . THR A 1 112 ? 65.477 34.530 16.788 1.00 10.79 100 THR A CA 1
ATOM 739 C C . THR A 1 112 ? 66.342 33.423 17.378 1.00 13.16 100 THR A C 1
ATOM 740 O O . THR A 1 112 ? 65.983 32.801 18.389 1.00 13.35 100 THR A O 1
ATOM 744 N N . LEU A 1 113 ? 67.490 33.171 16.763 1.00 12.06 101 LEU A N 1
ATOM 745 C CA . LEU A 1 113 ? 68.332 32.070 17.206 1.00 14.04 101 LEU A CA 1
ATOM 746 C C . LEU A 1 113 ? 68.914 32.358 18.603 1.00 10.73 101 LEU A C 1
ATOM 747 O O . LEU A 1 113 ? 68.942 31.476 19.483 1.00 12.79 101 LEU A O 1
ATOM 752 N N . GLU A 1 114 ? 69.385 33.588 18.790 1.00 11.50 102 GLU A N 1
ATOM 753 C CA . GLU A 1 114 ? 70.048 33.962 20.032 1.00 12.95 102 GLU A CA 1
ATOM 754 C C . GLU A 1 114 ? 69.072 34.096 21.186 1.00 15.03 102 GLU A C 1
ATOM 755 O O . GLU A 1 114 ? 69.473 34.005 22.361 1.00 18.73 102 GLU A O 1
ATOM 761 N N . ASN A 1 115 ? 67.782 34.216 20.861 1.00 13.35 103 ASN A N 1
ATOM 762 C CA . ASN A 1 115 ? 66.714 34.193 21.866 1.00 12.85 103 ASN A CA 1
ATOM 763 C C . ASN A 1 115 ? 65.950 32.880 21.957 1.00 12.42 103 ASN A C 1
ATOM 764 O O . ASN A 1 115 ? 64.893 32.799 22.592 1.00 14.19 103 ASN A O 1
ATOM 769 N N . ASN A 1 116 ? 66.486 31.865 21.298 1.00 13.28 104 ASN A N 1
ATOM 770 C CA . ASN A 1 116 ? 65.908 30.524 21.325 1.00 14.18 104 ASN A CA 1
ATOM 771 C C . ASN A 1 116 ? 64.435 30.490 20.961 1.00 13.11 104 ASN A C 1
ATOM 772 O O . ASN A 1 116 ? 63.677 29.683 21.495 1.00 14.77 104 ASN A O 1
ATOM 777 N N . LEU A 1 117 ? 64.063 31.321 19.989 1.00 11.85 105 LEU A N 1
ATOM 778 C CA . LEU A 1 117 ? 62.701 31.386 19.514 1.00 10.15 105 LEU A CA 1
ATOM 779 C C . LEU A 1 117 ? 62.533 30.378 18.394 1.00 10.61 105 LEU A C 1
ATOM 780 O O . LEU A 1 117 ? 63.415 30.209 17.571 1.00 14.87 105 LEU A O 1
ATOM 785 N N . GLY A 1 118 ? 61.397 29.707 18.383 1.00 12.15 106 GLY A N 1
ATOM 786 C CA . GLY A 1 118 ? 61.118 28.692 17.396 1.00 14.69 106 GLY A CA 1
ATOM 787 C C . GLY A 1 118 ? 59.706 28.784 16.861 1.00 12.51 106 GLY A C 1
ATOM 788 O O . GLY A 1 118 ? 58.885 29.614 17.307 1.00 12.09 106 GLY A O 1
ATOM 789 N N . GLU A 1 119 ? 59.420 27.934 15.882 1.00 10.42 107 GLU A N 1
ATOM 790 C CA . GLU A 1 119 ? 58.108 27.934 15.259 1.00 11.97 107 GLU A CA 1
ATOM 791 C C . GLU A 1 119 ? 57.022 27.641 16.304 1.00 11.32 107 GLU A C 1
ATOM 792 O O . GLU A 1 119 ? 57.189 26.779 17.176 1.00 13.72 107 GLU A O 1
ATOM 798 N N . GLY A 1 120 ? 55.947 28.428 16.250 1.00 10.80 108 GLY A N 1
ATOM 799 C CA . GLY A 1 120 ? 54.839 28.307 17.202 1.00 11.77 108 GLY A CA 1
ATOM 800 C C . GLY A 1 120 ? 54.894 29.363 18.286 1.00 12.21 108 GLY A C 1
ATOM 801 O O . GLY A 1 120 ? 53.869 29.730 18.836 1.00 12.30 108 GLY A O 1
ATOM 802 N N . ASP A 1 121 ? 56.089 29.852 18.599 1.00 11.02 109 ASP A N 1
ATOM 803 C CA . ASP A 1 121 ? 56.196 30.928 19.573 1.00 10.37 109 ASP A CA 1
ATOM 804 C C . ASP A 1 121 ? 55.493 32.138 18.982 1.00 10.15 109 ASP A C 1
ATOM 805 O O . ASP A 1 121 ? 55.540 32.341 17.770 1.00 10.53 109 ASP A O 1
ATOM 810 N N . VAL A 1 122 ? 54.866 32.953 19.820 1.00 10.45 110 VAL A N 1
ATOM 811 C CA . VAL A 1 122 ? 54.124 34.113 19.336 1.00 10.30 110 VAL A CA 1
ATOM 812 C C . VAL A 1 122 ? 54.781 35.356 19.870 1.00 12.83 110 VAL A C 1
ATOM 813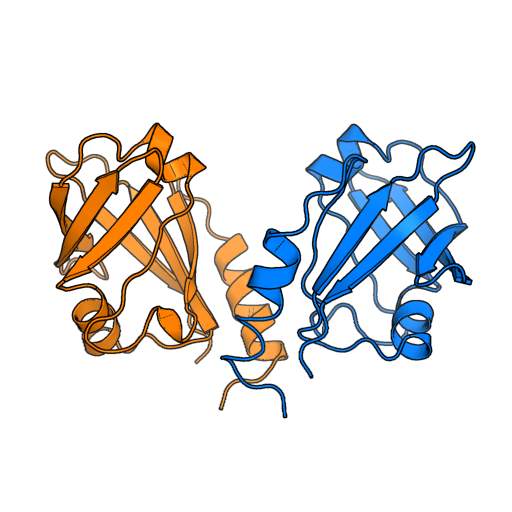 O O . VAL A 1 122 ? 54.913 35.502 21.072 1.00 14.66 110 VAL A O 1
ATOM 817 N N . CYS A 1 123 ? 55.188 36.249 18.969 1.00 10.09 111 CYS A N 1
ATOM 818 C CA . CYS A 1 123 ? 55.860 37.482 19.351 1.00 10.28 111 CYS A CA 1
ATOM 819 C C . CYS A 1 123 ? 54.929 38.679 19.201 1.00 10.51 111 CYS A C 1
ATOM 820 O O . CYS A 1 123 ? 54.320 38.891 18.147 1.00 11.82 111 CYS A O 1
ATOM 823 N N . VAL A 1 124 ? 54.837 39.474 20.262 1.00 10.02 112 VAL A N 1
ATOM 824 C CA . VAL A 1 124 ? 54.161 40.747 20.197 1.00 10.55 112 VAL A CA 1
ATOM 825 C C . VAL A 1 124 ? 55.219 41.839 20.123 1.00 11.17 112 VAL A C 1
ATOM 826 O O . VAL A 1 124 ? 56.035 41.981 21.027 1.00 12.28 112 VAL A O 1
ATOM 830 N N . PHE A 1 125 ? 55.197 42.591 19.024 1.00 10.96 113 PHE A N 1
ATOM 831 C CA . PHE A 1 125 ? 56.131 43.681 18.775 1.00 12.19 113 PHE A CA 1
ATOM 832 C C . PHE A 1 125 ? 55.445 44.991 19.065 1.00 12.10 113 PHE A C 1
ATOM 833 O O . PHE A 1 125 ? 54.385 45.242 18.507 1.00 15.29 113 PHE A O 1
ATOM 841 N N . GLU A 1 126 ? 56.040 45.830 19.915 1.00 12.39 114 GLU A N 1
ATOM 842 C CA . GLU A 1 126 ? 55.468 47.155 20.219 1.00 13.88 114 GLU A CA 1
ATOM 843 C C . GLU A 1 126 ? 56.496 48.227 19.921 1.00 14.58 114 GLU A C 1
ATOM 844 O O . GLU A 1 126 ? 57.697 48.055 20.161 1.00 16.70 114 GLU A O 1
ATOM 850 N N . LEU A 1 127 ? 56.012 49.331 19.374 1.00 15.27 115 LEU A N 1
ATOM 851 C CA . LEU A 1 127 ? 56.861 50.429 18.995 1.00 16.58 115 LEU A CA 1
ATOM 852 C C . LEU A 1 127 ? 57.044 51.342 20.191 1.00 18.42 115 LEU A C 1
ATOM 853 O O . LEU A 1 127 ? 56.106 52.027 20.597 1.00 17.64 115 LEU A O 1
ATOM 858 N N . LEU A 1 128 ? 58.259 51.374 20.739 1.00 20.07 116 LEU A N 1
ATOM 859 C CA . LEU A 1 128 ? 58.535 52.192 21.911 1.00 22.01 116 LEU A CA 1
ATOM 860 C C . LEU A 1 128 ? 58.586 53.684 21.577 1.00 26.11 116 LEU A C 1
ATOM 861 O O . LEU A 1 128 ? 58.754 54.069 20.419 1.00 27.00 116 LEU A O 1
ATOM 866 N N . ARG A 1 129 ? 58.416 54.500 22.612 1.00 28.71 117 ARG A N 1
ATOM 867 C CA . ARG A 1 129 ? 58.376 55.970 22.482 1.00 33.28 117 ARG A CA 1
ATOM 868 C C . ARG A 1 129 ? 59.790 56.549 22.615 1.00 34.70 117 ARG A C 1
ATOM 869 O O . ARG A 1 129 ? 60.079 57.382 23.481 1.00 37.18 117 ARG A O 1
ATOM 877 N N . THR A 1 130 ? 60.665 56.087 21.733 1.00 36.19 118 THR A N 1
ATOM 878 C CA . THR A 1 130 ? 62.071 56.474 21.705 1.00 37.53 118 THR A CA 1
ATOM 879 C C . THR A 1 130 ? 62.329 57.345 20.465 1.00 40.26 118 THR A C 1
ATOM 880 O O . THR A 1 130 ? 61.516 57.345 19.537 1.00 40.02 118 THR A O 1
ATOM 884 N N . ARG A 1 131 ? 63.456 58.064 20.449 1.00 42.44 119 ARG A N 1
ATOM 885 C CA . ARG A 1 131 ? 63.839 58.946 19.330 1.00 46.20 119 ARG A CA 1
ATOM 886 C C . ARG A 1 131 ? 63.965 58.197 18.010 1.00 45.62 119 ARG A C 1
ATOM 887 O O . ARG A 1 131 ? 63.526 58.664 16.957 1.00 47.58 119 ARG A O 1
ATOM 895 N N . ASP A 1 132 ? 64.599 57.038 18.081 1.00 41.79 120 ASP A N 1
ATOM 896 C CA . ASP A 1 132 ? 64.813 56.187 16.918 1.00 38.74 120 ASP A CA 1
ATOM 897 C C . ASP A 1 132 ? 63.868 54.999 17.012 1.00 33.23 120 ASP A C 1
ATOM 898 O O . ASP A 1 132 ? 63.120 54.878 17.991 1.00 34.18 120 ASP A O 1
ATOM 903 N N . PHE A 1 133 ? 63.899 54.124 16.010 1.00 27.89 121 PHE A N 1
ATOM 904 C CA . PHE A 1 133 ? 62.950 53.019 15.949 1.00 25.02 121 PHE A CA 1
ATOM 905 C C . PHE A 1 133 ? 63.420 51.878 16.853 1.00 20.83 121 PHE A C 1
ATOM 906 O O . PHE A 1 133 ? 64.493 51.303 16.623 1.00 20.84 121 PHE A O 1
ATOM 914 N N . VAL A 1 134 ? 62.607 51.553 17.864 1.00 17.58 122 VAL A N 1
ATOM 915 C CA . VAL A 1 134 ? 62.816 50.376 18.705 1.00 15.51 122 VAL A CA 1
ATOM 916 C C . VAL A 1 134 ? 61.520 49.579 18.766 1.00 15.21 122 VAL A C 1
ATOM 917 O O . VAL A 1 134 ? 60.468 50.112 19.132 1.00 18.25 122 VAL A O 1
ATOM 921 N N . LEU A 1 135 ? 61.602 48.310 18.383 1.00 12.81 123 LEU A N 1
ATOM 922 C CA . LEU A 1 135 ? 60.503 47.373 18.526 1.00 11.46 123 LEU A CA 1
ATOM 923 C C . LEU A 1 135 ? 60.832 46.426 19.674 1.00 12.64 123 LEU A C 1
ATOM 924 O O . LEU A 1 135 ? 61.832 45.691 19.623 1.00 13.98 123 LEU A O 1
ATOM 929 N N . LYS A 1 136 ? 60.004 46.467 20.712 1.00 13.09 124 LYS A N 1
ATOM 930 C CA . LYS A 1 136 ? 60.174 45.627 21.885 1.00 12.56 124 LYS A CA 1
ATOM 931 C C . LYS A 1 136 ? 59.315 44.395 21.725 1.00 13.57 124 LYS A C 1
ATOM 932 O O . LYS A 1 136 ? 58.104 44.500 21.491 1.00 15.29 124 LYS A O 1
ATOM 938 N N . VAL A 1 137 ? 59.944 43.233 21.828 1.00 10.99 125 VAL A N 1
ATOM 939 C CA . VAL A 1 137 ? 59.258 41.962 21.713 1.00 10.73 125 VAL A CA 1
ATOM 940 C C . VAL A 1 137 ? 58.941 41.353 23.076 1.00 13.05 125 VAL A C 1
ATOM 941 O O . VAL A 1 137 ? 59.794 41.280 23.962 1.00 13.34 125 VAL A O 1
ATOM 945 N N . THR A 1 138 ? 57.698 40.906 23.218 1.00 11.52 126 THR A N 1
ATOM 946 C CA . THR A 1 138 ? 57.311 40.025 24.310 1.00 10.92 126 THR A CA 1
ATOM 947 C C . THR A 1 138 ? 56.927 38.725 23.637 1.00 9.98 126 THR A C 1
ATOM 948 O O . THR A 1 138 ? 56.069 38.719 22.753 1.00 10.80 126 THR A O 1
ATOM 952 N N . ALA A 1 139 ? 57.596 37.640 24.034 1.00 9.80 127 ALA A N 1
ATOM 953 C CA . ALA A 1 139 ? 57.421 36.325 23.427 1.00 11.06 127 ALA A CA 1
ATOM 954 C C . ALA A 1 139 ? 56.575 35.436 24.308 1.00 12.03 127 ALA A C 1
ATOM 955 O O . ALA A 1 139 ? 56.802 35.335 25.523 1.00 13.17 127 ALA A O 1
ATOM 957 N N . PHE A 1 140 ? 55.585 34.812 23.683 1.00 11.06 128 PHE A N 1
ATOM 958 C CA . PHE A 1 140 ? 54.733 33.828 24.326 1.00 10.07 128 PHE A CA 1
ATOM 959 C C . PHE A 1 140 ? 55.111 32.501 23.725 1.00 10.90 128 PHE A C 1
ATOM 960 O O . PHE A 1 140 ? 54.751 32.186 22.597 1.00 12.19 128 PHE A O 1
ATOM 968 N N . ARG A 1 141 ? 55.881 31.739 24.486 1.00 11.50 129 ARG A N 1
ATOM 969 C CA . ARG A 1 141 ? 56.572 30.581 23.944 1.00 13.27 129 ARG A CA 1
ATOM 970 C C . ARG A 1 141 ? 55.727 29.345 24.106 1.00 14.61 129 ARG A C 1
ATOM 971 O O . ARG A 1 141 ? 55.011 29.217 25.091 1.00 16.23 129 ARG A O 1
ATOM 979 N N . VAL A 1 142 ? 55.777 28.458 23.118 1.00 14.77 130 VAL A N 1
ATOM 980 C CA . VAL A 1 142 ? 54.951 27.253 23.171 1.00 20.28 130 VAL A CA 1
ATOM 981 C C . VAL A 1 142 ? 55.374 26.257 24.216 1.00 31.34 130 VAL A C 1
ATOM 982 O O . VAL A 1 142 ? 54.516 25.769 24.973 1.00 37.47 130 VAL A O 1
ATOM 986 N N . ASN A 1 143 ? 56.661 25.938 24.282 1.00 34.28 131 ASN A N 1
ATOM 987 C CA . ASN A 1 143 ? 57.118 24.997 25.305 1.00 40.75 131 ASN A CA 1
ATOM 988 C C . ASN A 1 143 ? 57.689 25.732 26.524 1.00 44.14 131 ASN A C 1
ATOM 989 O O . ASN A 1 143 ? 56.977 26.510 27.186 1.00 46.48 131 ASN A O 1
ATOM 994 N N . THR B 1 26 ? 49.326 13.907 12.627 1.00 48.98 14 THR B N 1
ATOM 995 C CA . THR B 1 26 ? 50.728 14.291 12.434 1.00 49.08 14 THR B CA 1
ATOM 996 C C . THR B 1 26 ? 50.875 15.450 11.448 1.00 44.96 14 THR B C 1
ATOM 997 O O . THR B 1 26 ? 51.096 15.225 10.257 1.00 46.93 14 THR B O 1
ATOM 1001 N N . VAL B 1 27 ? 50.772 16.684 11.939 1.00 38.08 15 VAL B N 1
ATOM 1002 C CA . VAL B 1 27 ? 50.843 17.856 11.068 1.00 33.62 15 VAL B CA 1
ATOM 1003 C C . VAL B 1 27 ? 52.163 18.595 11.271 1.00 28.17 15 VAL B C 1
ATOM 1004 O O . VAL B 1 27 ? 52.544 18.882 12.407 1.00 29.34 15 VAL B O 1
ATOM 1008 N N . THR B 1 28 ? 52.861 18.913 10.185 1.00 23.42 16 THR B N 1
ATOM 1009 C CA . THR B 1 28 ? 54.110 19.653 10.327 1.00 19.68 16 THR B CA 1
ATOM 1010 C C . THR B 1 28 ? 53.893 21.161 10.330 1.00 16.86 16 THR B C 1
ATOM 1011 O O . THR B 1 28 ? 52.874 21.673 9.850 1.00 14.52 16 THR B O 1
ATOM 1015 N N . ALA B 1 29 ? 54.884 21.871 10.852 1.00 15.34 17 ALA B N 1
ATOM 1016 C CA . ALA B 1 29 ? 54.819 23.321 10.917 1.00 11.25 17 ALA B CA 1
ATOM 1017 C C . ALA B 1 29 ? 54.732 23.935 9.532 1.00 10.63 17 ALA B C 1
ATOM 1018 O O . ALA B 1 29 ? 54.056 24.919 9.332 1.00 10.71 17 ALA B O 1
ATOM 1020 N N . GLU B 1 30 ? 55.417 23.336 8.581 1.00 12.04 18 GLU B N 1
ATOM 1021 C CA . GLU B 1 30 ? 55.401 23.808 7.205 1.00 12.17 18 GLU B CA 1
ATOM 1022 C C . GLU B 1 30 ? 54.017 23.634 6.598 1.00 13.56 18 GLU B C 1
ATOM 1023 O O . GLU B 1 30 ? 53.541 24.513 5.878 1.00 13.31 18 GLU B O 1
ATOM 1029 N N . GLU B 1 31 ? 53.364 22.516 6.895 1.00 15.25 19 GLU B N 1
ATOM 1030 C CA . GLU B 1 31 ? 52.018 22.297 6.383 1.00 16.82 19 GLU B CA 1
ATOM 1031 C C . GLU B 1 31 ? 51.051 23.304 6.981 1.00 13.76 19 GLU B C 1
ATOM 1032 O O . GLU B 1 31 ? 50.150 23.776 6.302 1.00 14.30 19 GLU B O 1
ATOM 1038 N N . ARG B 1 32 ? 51.230 23.633 8.254 1.00 13.57 20 ARG B N 1
ATOM 1039 C CA . ARG B 1 32 ? 50.357 24.612 8.884 1.00 13.19 20 ARG B CA 1
ATOM 1040 C C . ARG B 1 32 ? 50.508 25.949 8.200 1.00 12.28 20 ARG B C 1
ATOM 1041 O O . ARG B 1 32 ? 49.525 26.614 7.897 1.00 13.08 20 ARG B O 1
ATOM 1049 N N . GLU B 1 33 ? 51.745 26.348 7.951 1.00 12.43 21 GLU B N 1
ATOM 1050 C CA . GLU B 1 33 ? 51.989 27.628 7.262 1.00 12.29 21 GLU B CA 1
ATOM 1051 C C . GLU B 1 33 ? 51.427 27.660 5.845 1.00 12.46 21 GLU B C 1
ATOM 1052 O O . GLU B 1 33 ? 50.823 28.645 5.424 1.00 12.99 21 GLU B O 1
ATOM 1058 N N . ARG B 1 34 ? 51.570 26.565 5.123 1.00 11.96 22 ARG B N 1
ATOM 1059 C CA . ARG B 1 34 ? 51.035 26.500 3.763 1.00 13.70 22 ARG B CA 1
ATOM 1060 C C . ARG B 1 34 ? 49.509 26.645 3.723 1.00 13.33 22 ARG B C 1
ATOM 1061 O O . ARG B 1 34 ? 48.982 27.304 2.845 1.00 12.22 22 ARG B O 1
ATOM 1069 N N . ALA B 1 35 ? 48.813 26.020 4.664 1.00 13.38 23 ALA B N 1
ATOM 1070 C CA . ALA B 1 35 ? 47.354 26.101 4.682 1.00 11.60 23 ALA B CA 1
ATOM 1071 C C . ALA B 1 35 ? 46.905 27.527 4.991 1.00 11.70 23 ALA B C 1
ATOM 1072 O O . ALA B 1 35 ? 45.976 28.053 4.384 1.00 12.12 23 ALA B O 1
ATOM 1074 N N . ILE B 1 36 ? 47.571 28.165 5.945 1.00 11.14 24 ILE B N 1
ATOM 1075 C CA . ILE B 1 36 ? 47.251 29.552 6.297 1.00 10.42 24 ILE B CA 1
ATOM 1076 C C . ILE B 1 36 ? 47.502 30.496 5.123 1.00 11.40 24 ILE B C 1
ATOM 1077 O O . ILE B 1 36 ? 46.668 31.350 4.809 1.00 12.67 24 ILE B O 1
ATOM 1082 N N . ASN B 1 37 ? 48.624 30.325 4.449 1.00 12.06 25 ASN B N 1
ATOM 1083 C CA . ASN B 1 37 ? 48.893 31.159 3.290 1.00 13.24 25 ASN B CA 1
ATOM 1084 C C . ASN B 1 37 ? 47.927 30.900 2.150 1.00 12.01 25 ASN B C 1
ATOM 1085 O O . ASN B 1 37 ? 47.544 31.832 1.473 1.00 12.22 25 ASN B O 1
ATOM 1090 N N . ALA B 1 38 ? 47.529 29.643 1.946 1.00 11.13 26 ALA B N 1
ATOM 1091 C CA . ALA B 1 38 ? 46.526 29.332 0.953 1.00 12.25 26 ALA B CA 1
ATOM 1092 C C . ALA B 1 38 ? 45.212 30.055 1.284 1.00 11.14 26 ALA B C 1
ATOM 1093 O O . ALA B 1 38 ? 44.568 30.629 0.405 1.00 10.76 26 ALA B O 1
ATOM 1095 N N . ALA B 1 39 ? 44.800 30.016 2.544 1.00 11.14 27 ALA B N 1
ATOM 1096 C CA . ALA B 1 39 ? 43.546 30.645 2.939 1.00 10.70 27 ALA B CA 1
ATOM 1097 C C . ALA B 1 39 ? 43.559 32.159 2.686 1.00 10.47 27 ALA B C 1
ATOM 1098 O O . ALA B 1 39 ? 42.525 32.763 2.417 1.00 12.10 27 ALA B O 1
ATOM 1100 N N . LYS B 1 40 ? 44.731 32.771 2.787 1.00 10.85 28 LYS B N 1
ATOM 1101 C CA . LYS B 1 40 ? 44.868 34.207 2.584 1.00 11.88 28 LYS B CA 1
ATOM 1102 C C . LYS B 1 40 ? 44.708 34.597 1.117 1.00 11.32 28 LYS B C 1
ATOM 1103 O O . LYS B 1 40 ? 44.525 35.763 0.820 1.00 13.95 28 LYS B O 1
ATOM 1109 N N . THR B 1 41 ? 44.784 33.626 0.205 1.00 9.92 29 THR B N 1
ATOM 1110 C CA . THR B 1 41 ? 44.549 33.907 -1.213 1.00 9.69 29 THR B CA 1
ATOM 1111 C C . THR B 1 41 ? 43.062 34.062 -1.554 1.00 10.27 29 THR B C 1
ATOM 1112 O O . THR B 1 41 ? 42.733 34.433 -2.668 1.00 11.65 29 THR B O 1
ATOM 1116 N N . PHE B 1 42 ? 42.196 33.771 -0.595 1.00 9.56 30 PHE B N 1
ATOM 1117 C CA . PHE B 1 42 ? 40.750 33.779 -0.788 1.00 8.82 30 PHE B CA 1
ATOM 1118 C C . PHE B 1 42 ? 40.141 34.980 -0.106 1.00 10.23 30 PHE B C 1
ATOM 1119 O O . PHE B 1 42 ? 40.201 35.097 1.121 1.00 11.40 30 PHE B O 1
ATOM 1127 N N . GLU B 1 43 ? 39.556 35.870 -0.905 1.00 9.80 31 GLU B N 1
ATOM 1128 C CA . GLU B 1 43 ? 38.840 37.040 -0.381 1.00 9.29 31 GLU B CA 1
ATOM 1129 C C . GLU B 1 43 ? 37.537 37.203 -1.154 1.00 9.22 31 GLU B C 1
ATOM 1130 O O . GLU B 1 43 ? 37.482 37.950 -2.152 1.00 9.56 31 GLU B O 1
ATOM 1136 N N . PRO B 1 44 ? 36.497 36.468 -0.742 1.00 8.70 32 PRO B N 1
ATOM 1137 C CA . PRO B 1 44 ? 35.219 36.593 -1.448 1.00 8.99 32 PRO B CA 1
ATOM 1138 C C . PRO B 1 44 ? 34.600 37.958 -1.260 1.00 9.48 32 PRO B C 1
ATOM 1139 O O . PRO B 1 44 ? 34.970 38.701 -0.369 1.00 9.47 32 PRO B O 1
ATOM 1143 N N . THR B 1 45 ? 33.689 38.296 -2.169 1.00 10.92 33 THR B N 1
ATOM 1144 C CA . THR B 1 45 ? 33.005 39.582 -2.131 1.00 10.28 33 THR B CA 1
ATOM 1145 C C . THR B 1 45 ? 31.954 39.669 -1.034 1.00 11.22 33 THR B C 1
ATOM 1146 O O . THR B 1 45 ? 31.613 40.770 -0.603 1.00 14.23 33 THR B O 1
ATOM 1150 N N . ASN B 1 46 ? 31.419 38.525 -0.607 1.00 10.66 34 ASN B N 1
ATOM 1151 C CA . ASN B 1 46 ? 30.547 38.481 0.556 1.00 10.28 34 ASN B CA 1
ATOM 1152 C C . ASN B 1 46 ? 31.380 38.667 1.810 1.00 8.96 34 ASN B C 1
ATOM 1153 O O . ASN B 1 46 ? 32.571 38.370 1.809 1.00 10.35 34 ASN B O 1
ATOM 1158 N N . PRO B 1 47 ? 30.766 39.173 2.891 1.00 9.18 35 PRO B N 1
ATOM 1159 C CA . PRO B 1 47 ? 31.503 39.261 4.160 1.00 9.72 35 PRO B CA 1
ATOM 1160 C C . PRO B 1 47 ? 32.066 37.930 4.569 1.00 9.53 35 PRO B C 1
ATOM 1161 O O . PRO B 1 47 ? 31.420 36.875 4.380 1.00 10.45 35 PRO B O 1
ATOM 1165 N N . PHE B 1 48 ? 33.275 37.953 5.119 1.00 9.55 36 PHE B N 1
ATOM 1166 C CA . PHE B 1 48 ? 33.899 36.694 5.540 1.00 7.61 36 PHE B CA 1
ATOM 1167 C C . PHE B 1 48 ? 34.847 36.878 6.716 1.00 9.21 36 PHE B C 1
ATOM 1168 O O . PHE B 1 48 ? 35.281 37.997 7.019 1.00 9.64 36 PHE B O 1
ATOM 1176 N N . PHE B 1 49 ? 35.151 35.765 7.372 1.00 8.68 37 PHE B N 1
ATOM 1177 C CA . PHE B 1 49 ? 36.206 35.699 8.369 1.00 8.19 37 PHE B CA 1
ATOM 1178 C C . PHE B 1 49 ? 36.912 34.353 8.270 1.00 9.43 37 PHE B C 1
ATOM 1179 O O . PHE B 1 49 ? 36.343 33.378 7.778 1.00 9.89 37 PHE B O 1
ATOM 1187 N N . ARG B 1 50 ? 38.138 34.307 8.778 1.00 10.20 38 ARG B N 1
ATOM 1188 C CA . ARG B 1 50 ? 38.950 33.092 8.742 1.00 12.76 38 ARG B CA 1
ATOM 1189 C C . ARG B 1 50 ? 39.232 32.602 10.151 1.00 12.15 38 ARG B C 1
ATOM 1190 O O . ARG B 1 50 ? 39.469 33.391 11.072 1.00 13.83 38 ARG B O 1
ATOM 1198 N N . VAL B 1 51 ? 39.241 31.283 10.307 1.00 11.76 39 VAL B N 1
ATOM 1199 C CA . VAL B 1 51 ? 39.533 30.650 11.588 1.00 11.81 39 VAL B CA 1
ATOM 1200 C C . VAL B 1 51 ? 40.464 29.458 11.352 1.00 11.10 39 VAL B C 1
ATOM 1201 O O . VAL B 1 51 ? 40.165 28.567 10.558 1.00 9.85 39 VAL B O 1
ATOM 1205 N N . VAL B 1 52 ? 41.602 29.432 12.046 1.00 10.68 40 VAL B N 1
ATOM 1206 C CA . VAL B 1 52 ? 42.395 28.210 12.125 1.00 9.34 40 VAL B CA 1
ATOM 1207 C C . VAL B 1 52 ? 41.744 27.322 13.189 1.00 9.39 40 VAL B C 1
ATOM 1208 O O . VAL B 1 52 ? 41.567 27.744 14.334 1.00 9.87 40 VAL B O 1
ATOM 1212 N N . LEU B 1 53 ? 41.393 26.093 12.832 1.00 8.35 41 LEU B N 1
ATOM 1213 C CA . LEU B 1 53 ? 40.759 25.213 13.801 1.00 9.64 41 LEU B CA 1
ATOM 1214 C C . LEU B 1 53 ? 41.778 24.763 14.859 1.00 10.93 41 LEU B C 1
ATOM 1215 O O . LEU B 1 53 ? 42.916 24.421 14.534 1.00 11.38 41 LEU B O 1
ATOM 1220 N N . ARG B 1 54 ? 41.338 24.758 16.109 1.00 11.37 42 ARG B N 1
ATOM 1221 C CA . ARG B 1 54 ? 42.182 24.439 17.256 1.00 11.12 42 ARG B CA 1
ATOM 1222 C C . ARG B 1 54 ? 41.475 23.460 18.149 1.00 10.18 42 ARG B C 1
ATOM 1223 O O . ARG B 1 54 ? 40.293 23.269 18.015 1.00 11.83 42 ARG B O 1
ATOM 1231 N N . PRO B 1 55 ? 42.213 22.801 19.049 1.00 9.75 43 PRO B N 1
ATOM 1232 C CA . PRO B 1 55 ? 41.584 21.667 19.748 1.00 10.74 43 PRO B CA 1
ATOM 1233 C C . PRO B 1 55 ? 40.337 21.994 20.579 1.00 9.32 43 PRO B C 1
ATOM 1234 O O . PRO B 1 55 ? 39.469 21.114 20.724 1.00 11.24 43 PRO B O 1
ATOM 1238 N N . SER B 1 56 ? 40.222 23.201 21.110 1.00 10.98 44 SER B N 1
ATOM 1239 C CA . SER B 1 56 ? 39.063 23.524 21.931 1.00 12.77 44 SER B CA 1
ATOM 1240 C C . SER B 1 56 ? 37.798 23.676 21.090 1.00 10.80 44 SER B C 1
ATOM 1241 O O . SER B 1 56 ? 36.723 23.846 21.645 1.00 13.29 44 SER B O 1
ATOM 1244 N N . TYR B 1 57 ? 37.941 23.628 19.770 1.00 11.13 45 TYR B N 1
ATOM 1245 C CA . TYR B 1 57 ? 36.808 23.719 18.858 1.00 9.54 45 TYR B CA 1
ATOM 1246 C C . TYR B 1 57 ? 36.423 22.346 18.310 1.00 11.77 45 TYR B C 1
ATOM 1247 O O . TYR B 1 57 ? 35.580 22.254 17.423 1.00 12.45 45 TYR B O 1
ATOM 1256 N N . LEU B 1 58 ? 37.049 21.282 18.815 1.00 12.00 46 LEU B N 1
ATOM 1257 C CA . LEU B 1 58 ? 36.987 19.993 18.137 1.00 13.48 46 LEU B CA 1
ATOM 1258 C C . LEU B 1 58 ? 36.744 18.795 19.062 1.00 15.79 46 LEU B C 1
ATOM 1259 O O . LEU B 1 58 ? 37.387 17.743 18.929 1.00 18.87 46 LEU B O 1
ATOM 1264 N N . TYR B 1 59 ? 35.806 18.948 19.984 1.00 14.33 47 TYR B N 1
ATOM 1265 C CA . TYR B 1 59 ? 35.357 17.823 20.780 1.00 14.91 47 TYR B CA 1
ATOM 1266 C C . TYR B 1 59 ? 33.853 17.969 21.027 1.00 12.68 47 TYR B C 1
ATOM 1267 O O . TYR B 1 59 ? 33.304 19.071 20.984 1.00 12.67 47 TYR B O 1
ATOM 1276 N N . ARG B 1 60 ? 33.194 16.845 21.294 1.00 15.57 48 ARG B N 1
ATOM 1277 C CA . ARG B 1 60 ? 31.764 16.863 21.516 1.00 16.77 48 ARG B CA 1
ATOM 1278 C C . ARG B 1 60 ? 31.439 17.686 22.770 1.00 15.88 48 ARG B C 1
ATOM 1279 O O . ARG B 1 60 ? 32.009 17.476 23.844 1.00 16.65 48 ARG B O 1
ATOM 1287 N N . GLY B 1 61 ? 30.555 18.661 22.603 1.00 14.12 49 GLY B N 1
ATOM 1288 C CA . GLY B 1 61 ? 30.160 19.538 23.689 1.00 15.33 49 GLY B CA 1
ATOM 1289 C C . GLY B 1 61 ? 30.985 20.816 23.758 1.00 14.63 49 GLY B C 1
ATOM 1290 O O . GLY B 1 61 ? 30.810 21.639 24.678 1.00 16.68 49 GLY B O 1
ATOM 1291 N N . CYS B 1 62 ? 31.861 21.001 22.772 1.00 12.95 50 CYS B N 1
ATOM 1292 C CA . CYS B 1 62 ? 32.734 22.158 22.726 1.00 11.70 50 CYS B CA 1
ATOM 1293 C C . CYS B 1 62 ? 31.984 23.389 22.226 1.00 11.99 50 CYS B C 1
ATOM 1294 O O . CYS B 1 62 ? 30.883 23.295 21.691 1.00 12.56 50 CYS B O 1
ATOM 1297 N N . ILE B 1 63 ? 32.605 24.547 22.427 1.00 11.15 51 ILE B N 1
ATOM 1298 C CA . ILE B 1 63 ? 32.123 25.794 21.866 1.00 10.01 51 ILE B CA 1
ATOM 1299 C C . ILE B 1 63 ? 33.239 26.449 21.058 1.00 10.47 51 ILE B C 1
ATOM 1300 O O . ILE B 1 63 ? 34.418 26.118 21.200 1.00 13.84 51 ILE B O 1
ATOM 1305 N N . MET B 1 64 ? 32.851 27.356 20.183 1.00 8.54 52 MET B N 1
ATOM 1306 C CA . MET B 1 64 ? 33.810 28.155 19.447 1.00 8.19 52 MET B CA 1
ATOM 1307 C C . MET B 1 64 ? 33.284 29.565 19.293 1.00 9.30 52 MET B C 1
ATOM 1308 O O . MET B 1 64 ? 32.260 29.794 18.638 1.00 9.78 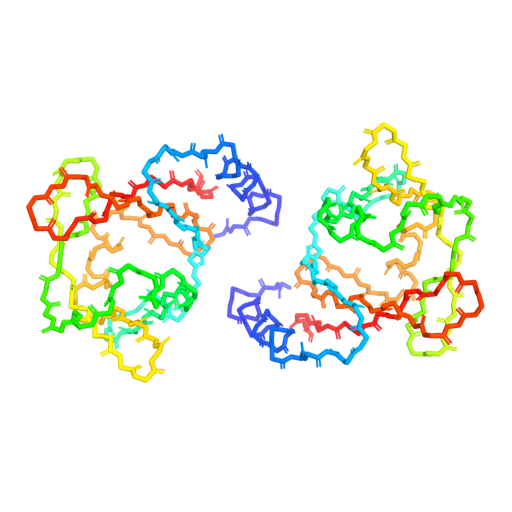52 MET B O 1
ATOM 1313 N N . TYR B 1 65 ? 33.993 30.517 19.889 1.00 9.27 53 TYR B N 1
ATOM 1314 C CA . TYR B 1 65 ? 33.667 31.933 19.682 1.00 8.81 53 TYR B CA 1
ATOM 1315 C C . TYR B 1 65 ? 34.162 32.403 18.316 1.00 9.19 53 TYR B C 1
ATOM 1316 O O . TYR B 1 65 ? 35.261 32.043 17.869 1.00 10.30 53 TYR B O 1
ATOM 1325 N N . LEU B 1 66 ? 33.341 33.220 17.679 1.00 8.14 54 LEU B N 1
ATOM 1326 C CA . LEU B 1 66 ? 33.640 33.819 16.382 1.00 9.30 54 LEU B CA 1
ATOM 1327 C C . LEU B 1 66 ? 34.393 35.123 16.599 1.00 10.26 54 LEU B C 1
ATOM 1328 O O . LEU B 1 66 ? 34.354 35.683 17.708 1.00 11.17 54 LEU B O 1
ATOM 1333 N N . PRO B 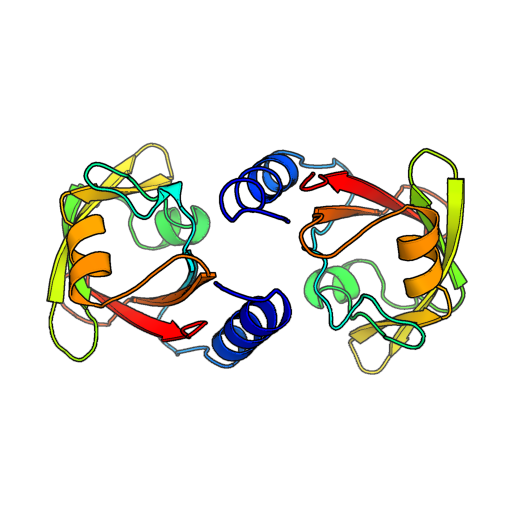1 67 ? 35.075 35.623 15.558 1.00 10.46 55 PRO B N 1
ATOM 1334 C CA . PRO B 1 67 ? 35.687 36.956 15.734 1.00 11.11 55 PRO B CA 1
ATOM 1335 C C . PRO B 1 67 ? 34.656 38.004 16.121 1.00 12.53 55 PRO B C 1
ATOM 1336 O O . PRO B 1 67 ? 33.602 38.121 15.474 1.00 14.02 55 PRO B O 1
ATOM 1340 N N . SER B 1 68 ? 34.964 38.786 17.159 1.00 14.55 56 SER B N 1
ATOM 1341 C CA . SER B 1 68 ? 33.955 39.631 17.750 1.00 16.37 56 SER B CA 1
ATOM 1342 C C . SER B 1 68 ? 33.569 40.827 16.878 1.00 16.02 56 SER B C 1
ATOM 1343 O O . SER B 1 68 ? 32.422 41.253 16.905 1.00 15.34 56 SER B O 1
ATOM 1346 N N . GLY B 1 69 ? 34.506 41.358 16.099 1.00 18.00 57 GLY B N 1
ATOM 1347 C CA . GLY B 1 69 ? 34.179 42.437 15.179 1.00 18.90 57 GLY B CA 1
ATOM 1348 C C . GLY B 1 69 ? 33.117 42.007 14.167 1.00 17.48 57 GLY B C 1
ATOM 1349 O O . GLY B 1 69 ? 32.113 42.696 13.948 1.00 18.28 57 GLY B O 1
ATOM 1350 N N . PHE B 1 70 ? 33.338 40.846 13.563 1.00 14.70 58 PHE B N 1
ATOM 1351 C CA . PHE B 1 70 ? 32.411 40.293 12.594 1.00 13.42 58 PHE B CA 1
ATOM 1352 C C . PHE B 1 70 ? 31.086 40.012 13.290 1.00 13.08 58 PHE B C 1
ATOM 1353 O O . PHE B 1 70 ? 30.010 40.284 12.756 1.00 14.70 58 PHE B O 1
ATOM 1361 N N . ALA B 1 71 ? 31.165 39.466 14.491 1.00 14.70 59 ALA B N 1
ATOM 1362 C CA . ALA B 1 71 ? 29.952 39.127 15.225 1.00 14.71 59 ALA B CA 1
ATOM 1363 C C . ALA B 1 71 ? 29.081 40.355 15.481 1.00 14.45 59 ALA B C 1
ATOM 1364 O O . ALA B 1 71 ? 27.877 40.341 15.248 1.00 15.73 59 ALA B O 1
ATOM 1366 N N . GLU B 1 72 ? 29.699 41.419 15.969 1.00 15.06 60 GLU B N 1
ATOM 1367 C CA . GLU B 1 72 ? 28.976 42.644 16.271 1.00 17.62 60 GLU B CA 1
ATOM 1368 C C . GLU B 1 72 ? 28.384 43.242 14.995 1.00 19.33 60 GLU B C 1
ATOM 1369 O O . GLU B 1 72 ? 27.276 43.769 15.006 1.00 19.08 60 GLU B O 1
ATOM 1375 N N . LYS B 1 73 ? 29.095 43.120 13.882 1.00 18.66 61 LYS B N 1
ATOM 1376 C CA . LYS B 1 73 ? 28.656 43.755 12.641 1.00 19.18 61 LYS B CA 1
ATOM 1377 C C . LYS B 1 73 ? 27.509 43.004 11.954 1.00 18.30 61 LYS B C 1
ATOM 1378 O O . LYS B 1 73 ? 26.600 43.645 11.395 1.00 21.78 61 LYS B O 1
ATOM 1384 N N . TYR B 1 74 ? 27.561 41.661 11.985 1.00 17.46 62 TYR B N 1
ATOM 1385 C CA . TYR B 1 74 ? 26.635 40.815 11.204 1.00 17.99 62 TYR B CA 1
ATOM 1386 C C . TYR B 1 74 ? 25.715 39.870 11.987 1.00 18.06 62 TYR B C 1
ATOM 1387 O O . TYR B 1 74 ? 24.668 39.458 11.489 1.00 18.89 62 TYR B O 1
ATOM 1396 N N . LEU B 1 75 ? 26.095 39.514 13.202 1.00 16.74 63 LEU B N 1
ATOM 1397 C CA . LEU B 1 75 ? 25.405 38.432 13.889 1.00 15.83 63 LEU B CA 1
ATOM 1398 C C . LEU B 1 75 ? 24.652 38.894 15.125 1.00 14.02 63 LEU B C 1
ATOM 1399 O O . LEU B 1 75 ? 24.215 38.065 15.916 1.00 16.78 63 LEU B O 1
ATOM 1404 N N . SER B 1 76 ? 24.503 40.203 15.327 1.00 14.71 64 SER B N 1
ATOM 1405 C CA . SER B 1 76 ? 23.807 40.621 16.533 1.00 16.79 64 SER B CA 1
ATOM 1406 C C . SER B 1 76 ? 22.351 40.115 16.534 1.00 20.70 64 SER B C 1
ATOM 1407 O O . SER B 1 76 ? 21.729 39.944 15.482 1.00 20.58 64 SER B O 1
ATOM 1410 N N . GLY B 1 77 ? 21.825 39.835 17.724 1.00 23.27 65 GLY B N 1
ATOM 1411 C CA . GLY B 1 77 ? 20.497 39.229 17.856 1.00 27.66 65 GLY B CA 1
ATOM 1412 C C . GLY B 1 77 ? 20.279 37.759 17.469 1.00 27.75 65 GLY B C 1
ATOM 1413 O O . GLY B 1 77 ? 19.157 37.233 17.589 1.00 31.64 65 GLY B O 1
ATOM 1414 N N . ILE B 1 78 ? 21.295 37.072 16.972 1.00 25.31 66 ILE B N 1
ATOM 1415 C CA . ILE B 1 78 ? 21.102 35.648 16.681 1.00 20.96 66 ILE B CA 1
ATOM 1416 C C . ILE B 1 78 ? 21.075 34.809 17.946 1.00 21.23 66 ILE B C 1
ATOM 1417 O O . ILE B 1 78 ? 21.853 35.021 18.888 1.00 20.83 66 ILE B O 1
ATOM 1422 N N . SER B 1 79 ? 20.190 33.810 17.958 1.00 20.99 67 SER B N 1
ATOM 1423 C CA . SER B 1 79 ? 20.046 32.957 19.129 1.00 22.99 67 SER B CA 1
ATOM 1424 C C . SER B 1 79 ? 19.231 31.752 18.729 1.00 22.52 67 SER B C 1
ATOM 1425 O O . SER B 1 79 ? 18.068 31.598 19.123 1.00 24.58 67 SER B O 1
ATOM 1428 N N . GLY B 1 80 ? 19.825 30.928 17.889 1.00 15.45 68 GLY B N 1
ATOM 1429 C CA . GLY B 1 80 ? 19.145 29.747 17.380 1.00 12.40 68 GLY B CA 1
ATOM 1430 C C . GLY B 1 80 ? 20.059 29.014 16.420 1.00 10.53 68 GLY B C 1
ATOM 1431 O O . GLY B 1 80 ? 21.271 29.277 16.350 1.00 11.28 68 GLY B O 1
ATOM 1432 N N . PHE B 1 81 ? 19.489 28.067 15.687 1.00 9.94 69 PHE B N 1
ATOM 1433 C CA . PHE B 1 81 ? 20.265 27.293 14.733 1.00 9.99 69 PHE B CA 1
ATOM 1434 C C . PHE B 1 81 ? 20.397 28.049 13.421 1.00 10.79 69 PHE B C 1
ATOM 1435 O O . PHE B 1 81 ? 19.394 28.453 12.795 1.00 14.10 69 PHE B O 1
ATOM 1443 N N . ILE B 1 82 ? 21.634 28.227 12.998 1.00 9.07 70 ILE B N 1
ATOM 1444 C CA . ILE B 1 82 ? 21.914 28.776 11.686 1.00 8.71 70 ILE B CA 1
ATOM 1445 C C . ILE B 1 82 ? 22.421 27.660 10.786 1.00 9.21 70 ILE B C 1
ATOM 1446 O O . ILE B 1 82 ? 22.579 26.518 11.225 1.00 9.39 70 ILE B O 1
ATOM 1451 N N . LYS B 1 83 ? 22.629 28.001 9.522 1.00 9.81 71 LYS B N 1
ATOM 1452 C CA . LYS B 1 83 ? 23.099 27.064 8.530 1.00 8.45 71 LYS B CA 1
ATOM 1453 C C . LYS B 1 83 ? 24.582 27.269 8.273 1.00 8.58 71 LYS B C 1
ATOM 1454 O O . LYS B 1 83 ? 24.987 28.343 7.888 1.00 8.79 71 LYS B O 1
ATOM 1460 N N . VAL B 1 84 ? 25.373 26.228 8.473 1.00 7.01 72 VAL B N 1
ATOM 1461 C CA . VAL B 1 84 ? 26.778 26.220 8.092 1.00 7.94 72 VAL B CA 1
ATOM 1462 C C . VAL B 1 84 ? 26.912 25.269 6.889 1.00 9.14 72 VAL B C 1
ATOM 1463 O O . VAL B 1 84 ? 26.607 24.090 6.981 1.00 8.94 72 VAL B O 1
ATOM 1467 N N . GLN B 1 85 ? 27.340 25.830 5.761 1.00 8.84 73 GLN B N 1
ATOM 1468 C CA . GLN B 1 85 ? 27.276 25.153 4.475 1.00 10.12 73 GLN B CA 1
ATOM 1469 C C . GLN B 1 85 ? 28.659 24.764 3.969 1.00 7.32 73 GLN B C 1
ATOM 1470 O O . GLN B 1 85 ? 29.596 25.556 4.013 1.00 10.57 73 GLN B O 1
ATOM 1476 N N . LEU B 1 86 ? 28.813 23.530 3.503 1.00 9.77 74 LEU B N 1
ATOM 1477 C CA . LEU B 1 86 ? 30.089 23.121 2.912 1.00 9.82 74 LEU B CA 1
ATOM 1478 C C . LEU B 1 86 ? 29.737 22.177 1.778 1.00 12.58 74 LEU B C 1
ATOM 1479 O O . LEU B 1 86 ? 29.066 21.169 1.978 1.00 12.93 74 LEU B O 1
ATOM 1484 N N . ALA B 1 87 ? 30.130 22.577 0.579 1.00 14.33 75 ALA B N 1
ATOM 1485 C CA . ALA B 1 87 ? 29.782 21.849 -0.628 1.00 16.02 75 ALA B CA 1
ATOM 1486 C C . ALA B 1 87 ? 28.283 21.561 -0.700 1.00 16.77 75 ALA B C 1
ATOM 1487 O O . ALA B 1 87 ? 27.843 20.395 -0.828 1.00 18.84 75 ALA B O 1
ATOM 1489 N N . GLU B 1 88 ? 27.520 22.657 -0.616 1.00 14.91 76 GLU B N 1
ATOM 1490 C CA . GLU B 1 88 ? 26.073 22.685 -0.803 1.00 17.40 76 GLU B CA 1
ATOM 1491 C C . GLU B 1 88 ? 25.249 22.143 0.368 1.00 19.12 76 GLU B C 1
ATOM 1492 O O . GLU B 1 88 ? 24.170 22.681 0.674 1.00 23.64 76 GLU B O 1
ATOM 1498 N N . LYS B 1 89 ? 25.764 21.151 1.075 1.00 15.96 77 LYS B N 1
ATOM 1499 C CA A LYS B 1 89 ? 25.082 20.589 2.221 0.43 13.43 77 LYS B CA 1
ATOM 1500 C CA B LYS B 1 89 ? 25.020 20.612 2.215 0.57 12.78 77 LYS B CA 1
ATOM 1501 C C . LYS B 1 89 ? 25.196 21.541 3.418 1.00 10.87 77 LYS B C 1
ATOM 1502 O O . LYS B 1 89 ? 26.226 22.205 3.600 1.00 11.89 77 LYS B O 1
ATOM 1513 N N . GLN B 1 90 ? 24.150 21.614 4.213 1.00 11.12 78 GLN B N 1
ATOM 1514 C CA . GLN B 1 90 ? 24.141 22.466 5.379 1.00 9.98 78 GLN B CA 1
ATOM 1515 C C . GLN B 1 90 ? 23.973 21.673 6.658 1.00 10.51 78 GLN B C 1
ATOM 1516 O O . GLN B 1 90 ? 23.249 20.667 6.709 1.00 13.85 78 GLN B O 1
ATOM 1522 N N . TRP B 1 91 ? 24.638 22.160 7.704 1.00 10.16 79 TRP B N 1
ATOM 1523 C CA . TRP B 1 91 ? 24.543 21.611 9.037 1.00 9.21 79 TRP B CA 1
ATOM 1524 C C . TRP B 1 91 ? 23.947 22.653 9.950 1.00 9.00 79 TRP B C 1
ATOM 1525 O O . TRP B 1 91 ? 24.297 23.832 9.862 1.00 8.66 79 TRP B O 1
ATOM 1536 N N . PRO B 1 92 ? 23.085 22.222 10.874 1.00 8.73 80 PRO B N 1
ATOM 1537 C CA . PRO B 1 92 ? 22.527 23.165 11.854 1.00 8.61 80 PRO B CA 1
ATOM 1538 C C . PRO B 1 92 ? 23.531 23.406 12.954 1.00 9.09 80 PRO B C 1
ATOM 1539 O O . PRO B 1 92 ? 24.041 22.459 13.533 1.00 9.19 80 PRO B O 1
ATOM 1543 N N . VAL B 1 93 ? 23.801 24.665 13.245 1.00 8.60 81 VAL B N 1
ATOM 1544 C CA . VAL B 1 93 ? 24.743 25.014 14.304 1.00 8.23 81 VAL B CA 1
ATOM 1545 C C . VAL B 1 93 ? 24.105 26.079 15.159 1.00 6.97 81 VAL B C 1
ATOM 1546 O O . VAL B 1 93 ? 23.713 27.127 14.668 1.00 7.65 81 VAL B O 1
ATOM 1550 N N . ARG B 1 94 ? 23.981 25.805 16.455 1.00 9.12 82 ARG B N 1
ATOM 1551 C CA . ARG B 1 94 ? 23.438 26.786 17.365 1.00 9.40 82 ARG B CA 1
ATOM 1552 C C . ARG B 1 94 ? 24.434 27.940 17.547 1.00 9.79 82 ARG B C 1
ATOM 1553 O O . ARG B 1 94 ? 25.624 27.723 17.804 1.00 10.82 82 ARG B O 1
ATOM 1561 N N . CYS B 1 95 ? 23.938 29.158 17.376 1.00 10.50 83 CYS B N 1
ATOM 1562 C CA . CYS B 1 95 ? 24.758 30.359 17.496 1.00 9.25 83 CYS B CA 1
ATOM 1563 C C . CYS B 1 95 ? 24.058 31.326 18.427 1.00 11.51 83 CYS B C 1
ATOM 1564 O O . CYS B 1 95 ? 22.877 31.630 18.229 1.00 15.87 83 CYS B O 1
ATOM 1567 N N . LEU B 1 96 ? 24.776 31.784 19.447 1.00 9.25 84 LEU B N 1
ATOM 1568 C CA . LEU B 1 96 ? 24.251 32.726 20.421 1.00 11.80 84 LEU B CA 1
ATOM 1569 C C . LEU B 1 96 ? 25.100 33.989 20.432 1.00 11.01 84 LEU B C 1
ATOM 1570 O O . LEU B 1 96 ? 26.316 33.938 20.661 1.00 12.28 84 LEU B O 1
ATOM 1575 N N . TYR B 1 97 ? 24.449 35.122 20.189 1.00 11.45 85 TYR B N 1
ATOM 1576 C CA . TYR B 1 97 ? 25.076 36.425 20.324 1.00 12.44 85 TYR B CA 1
ATOM 1577 C C . TYR B 1 97 ? 24.695 36.980 21.685 1.00 11.55 85 TYR B C 1
ATOM 1578 O O . TYR B 1 97 ? 23.503 37.031 22.031 1.00 14.98 85 TYR B O 1
ATOM 1587 N N . LYS B 1 98 ? 25.703 37.379 22.459 1.00 11.70 86 LYS B N 1
ATOM 1588 C CA . LYS B 1 98 ? 25.495 37.918 23.804 1.00 11.70 86 LYS B CA 1
ATOM 1589 C C . LYS B 1 98 ? 26.681 38.778 24.181 1.00 10.07 86 LYS B C 1
ATOM 1590 O O . LYS B 1 98 ? 27.814 38.374 23.970 1.00 10.86 86 LYS B O 1
ATOM 1596 N N . ALA B 1 99 ? 26.425 39.964 24.735 1.00 12.87 87 ALA B N 1
ATOM 1597 C CA . ALA B 1 99 ? 27.492 40.830 25.235 1.00 12.52 87 ALA B CA 1
ATOM 1598 C C . ALA B 1 99 ? 28.596 41.042 24.211 1.00 12.53 87 ALA B C 1
ATOM 1599 O O . ALA B 1 99 ? 29.775 40.972 24.537 1.00 13.03 87 ALA B O 1
ATOM 1601 N N . GLY B 1 100 ? 28.204 41.333 22.973 1.00 11.75 88 GLY B N 1
ATOM 1602 C CA . GLY B 1 100 ? 29.149 41.702 21.933 1.00 12.47 88 GLY B CA 1
ATOM 1603 C C . GLY B 1 100 ? 29.975 40.571 21.339 1.00 11.37 88 GLY B C 1
ATOM 1604 O O . GLY B 1 100 ? 30.935 40.815 20.604 1.00 13.35 88 GLY B O 1
ATOM 1605 N N . ARG B 1 101 ? 29.583 39.339 21.637 1.00 9.50 89 ARG B N 1
ATOM 1606 C CA . ARG B 1 101 ? 30.316 38.155 21.204 1.00 9.04 89 ARG B CA 1
ATOM 1607 C C . ARG B 1 101 ? 29.340 37.119 20.657 1.00 9.91 89 ARG B C 1
ATOM 1608 O O . ARG B 1 101 ? 28.192 37.077 21.075 1.00 12.36 89 ARG B O 1
ATOM 1616 N N . ALA B 1 102 ? 29.791 36.289 19.720 1.00 8.37 90 ALA B N 1
ATOM 1617 C CA . ALA B 1 102 ? 28.961 35.185 19.247 1.00 9.79 90 ALA B CA 1
ATOM 1618 C C . ALA B 1 102 ? 29.710 33.887 19.357 1.00 11.07 90 ALA B C 1
ATOM 1619 O O . ALA B 1 102 ? 30.897 33.842 19.060 1.00 11.03 90 ALA B O 1
ATOM 1621 N N . LYS B 1 103 ? 29.012 32.833 19.763 1.00 10.71 91 LYS B N 1
ATOM 1622 C CA . LYS B 1 103 ? 29.636 31.509 19.788 1.00 11.70 91 LYS B CA 1
ATOM 1623 C C . LYS B 1 103 ? 28.754 30.455 19.184 1.00 10.99 91 LYS B C 1
ATOM 1624 O O . LYS B 1 103 ? 27.542 30.523 19.254 1.00 12.15 91 LYS B O 1
ATOM 1630 N N . PHE B 1 104 ? 29.412 29.474 18.606 1.00 8.86 92 PHE B N 1
ATOM 1631 C CA . PHE B 1 104 ? 28.758 28.259 18.154 1.00 9.34 92 PHE B CA 1
ATOM 1632 C C . PHE B 1 104 ? 28.808 27.240 19.276 1.00 9.37 92 PHE B C 1
ATOM 1633 O O . PHE B 1 104 ? 29.812 27.128 19.986 1.00 10.93 92 PHE B O 1
ATOM 1641 N N . SER B 1 105 ? 27.771 26.422 19.376 1.00 9.76 93 SER B N 1
ATOM 1642 C CA . SER B 1 105 ? 27.752 25.346 20.351 1.00 10.81 93 SER B CA 1
ATOM 1643 C C . SER B 1 105 ? 27.155 24.069 19.719 1.00 9.31 93 SER B C 1
ATOM 1644 O O . SER B 1 105 ? 27.836 23.419 18.924 1.00 10.07 93 SER B O 1
ATOM 1647 N N . GLN B 1 106 ? 25.886 23.750 20.014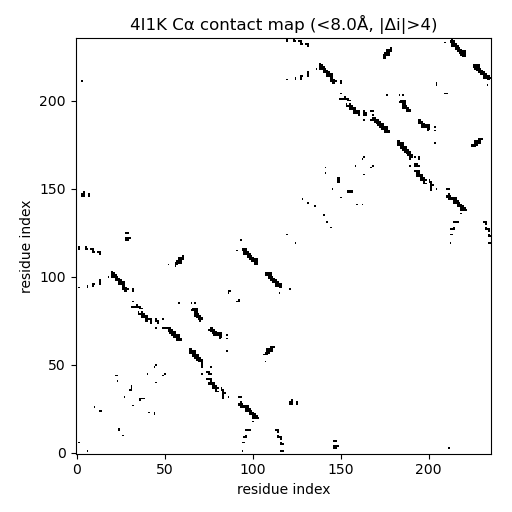 1.00 9.17 94 GLN B N 1
ATOM 1648 C CA . GLN B 1 106 ? 25.260 22.533 19.536 1.00 10.78 94 GLN B CA 1
ATOM 1649 C C . GLN B 1 106 ? 25.359 22.424 18.028 1.00 11.16 94 GLN B C 1
ATOM 1650 O O . GLN B 1 106 ? 25.015 23.354 17.318 1.00 10.13 94 GLN B O 1
ATOM 1656 N N . GLY B 1 107 ? 25.856 21.292 17.549 1.00 10.31 95 GLY B N 1
ATOM 1657 C CA . GLY B 1 107 ? 25.956 21.016 16.126 1.00 10.10 95 GLY B CA 1
ATOM 1658 C C . GLY B 1 107 ? 27.298 21.344 15.493 1.00 9.09 95 GLY B C 1
ATOM 1659 O O . GLY B 1 107 ? 27.638 20.824 14.418 1.00 9.64 95 GLY B O 1
ATOM 1660 N N . TRP B 1 108 ? 28.073 22.203 16.140 1.00 8.41 96 TRP B N 1
ATOM 1661 C CA . TRP B 1 108 ? 29.341 22.615 15.536 1.00 10.69 96 TRP B CA 1
ATOM 1662 C C . TRP B 1 108 ? 30.307 21.415 15.444 1.00 10.64 96 TRP B C 1
ATOM 1663 O O . TRP B 1 108 ? 30.901 21.151 14.390 1.00 9.97 96 TRP B O 1
ATOM 1674 N N . TYR B 1 109 ? 30.447 20.659 16.531 1.00 9.32 97 TYR B N 1
ATOM 1675 C CA . TYR B 1 109 ? 31.361 19.525 16.499 1.00 10.91 97 TYR B CA 1
ATOM 1676 C C . TYR B 1 109 ? 30.955 18.521 15.385 1.00 11.66 97 TYR B C 1
ATOM 1677 O O . TYR B 1 109 ? 31.804 18.032 14.638 1.00 11.54 97 TYR B O 1
ATOM 1686 N N . GLU B 1 110 ? 29.662 18.223 15.272 1.00 11.66 98 GLU B N 1
ATOM 1687 C CA . GLU B 1 110 ? 29.190 17.289 14.261 1.00 11.05 98 GLU B CA 1
ATOM 1688 C C . GLU B 1 110 ? 29.500 17.791 12.875 1.00 10.15 98 GLU B C 1
ATOM 1689 O O . GLU B 1 110 ? 29.868 17.004 12.010 1.00 12.21 98 GLU B O 1
ATOM 1695 N N . PHE B 1 111 ? 29.384 19.100 12.644 1.00 10.45 99 PHE B N 1
ATOM 1696 C CA . PHE B 1 111 ? 29.784 19.645 11.350 1.00 10.82 99 PHE B CA 1
ATOM 1697 C C . PHE B 1 111 ? 31.245 19.313 11.042 1.00 11.16 99 PHE B C 1
ATOM 1698 O O . PHE B 1 111 ? 31.572 18.884 9.923 1.00 11.19 99 PHE B O 1
ATOM 1706 N N . THR B 1 112 ? 32.132 19.496 12.025 1.00 10.57 100 THR B N 1
ATOM 1707 C CA . THR B 1 112 ? 33.549 19.211 11.786 1.00 11.59 100 THR B CA 1
ATOM 1708 C C . THR B 1 112 ? 33.794 17.725 11.552 1.00 12.56 100 THR B C 1
ATOM 1709 O O . THR B 1 112 ? 34.579 17.364 10.681 1.00 13.61 100 THR B O 1
ATOM 1713 N N . LEU B 1 113 ? 33.116 16.875 12.320 1.00 11.88 101 LEU B N 1
ATOM 1714 C CA . LEU B 1 113 ? 33.302 15.432 12.234 1.00 13.04 101 LEU B CA 1
ATOM 1715 C C . LEU B 1 113 ? 32.868 14.934 10.853 1.00 14.10 101 LEU B C 1
ATOM 1716 O O . LEU B 1 113 ? 33.586 14.174 10.190 1.00 15.25 101 LEU B O 1
ATOM 1721 N N . GLU B 1 114 ? 31.697 15.366 10.417 1.00 13.05 102 GLU B N 1
ATOM 1722 C CA . GLU B 1 114 ? 31.125 14.847 9.195 1.00 14.76 102 GLU B CA 1
ATOM 1723 C C . GLU B 1 114 ? 31.813 15.398 7.955 1.00 15.89 102 GLU B C 1
ATOM 1724 O O . GLU B 1 114 ? 31.663 14.847 6.855 1.00 18.44 102 GLU B O 1
ATOM 1730 N N . ASN B 1 115 ? 32.591 16.464 8.130 1.00 14.19 103 ASN B N 1
ATOM 1731 C CA . ASN B 1 115 ? 33.391 16.987 7.042 1.00 13.78 103 ASN B CA 1
ATOM 1732 C C . ASN B 1 115 ? 34.889 16.712 7.207 1.00 12.66 103 ASN B C 1
ATOM 1733 O O . ASN B 1 115 ? 35.706 17.252 6.482 1.00 14.90 103 ASN B O 1
ATOM 1738 N N . ASN B 1 116 ? 35.233 15.842 8.151 1.00 13.91 104 ASN B N 1
ATOM 1739 C CA . ASN B 1 116 ? 36.628 15.425 8.348 1.00 17.30 104 ASN B CA 1
ATOM 1740 C C . ASN B 1 116 ? 37.567 16.602 8.545 1.00 15.99 104 ASN B C 1
ATOM 1741 O O . ASN B 1 116 ? 38.700 16.591 8.071 1.00 18.17 104 ASN B O 1
ATOM 1746 N N . LEU B 1 117 ? 37.106 17.600 9.289 1.00 12.98 105 LEU B N 1
ATOM 1747 C CA . LEU B 1 117 ? 37.911 18.774 9.565 1.00 12.93 105 LEU B CA 1
ATOM 1748 C C . LEU B 1 117 ? 38.642 18.559 10.878 1.00 13.48 105 LEU B C 1
ATOM 1749 O O . LEU B 1 117 ? 38.085 17.992 11.809 1.00 16.31 105 LEU B O 1
ATOM 1754 N N . GLY B 1 118 ? 39.881 19.032 10.959 1.00 12.89 106 GLY B N 1
ATOM 1755 C CA . GLY B 1 118 ? 40.703 18.808 12.124 1.00 13.23 106 GLY B CA 1
ATOM 1756 C C . GLY B 1 118 ? 41.604 19.982 12.424 1.00 12.44 106 GLY B C 1
ATOM 1757 O O . GLY B 1 118 ? 41.653 20.968 11.686 1.00 11.61 106 GLY B O 1
ATOM 1758 N N . GLU B 1 119 ? 42.349 19.873 13.511 1.00 14.59 107 GLU B N 1
ATOM 1759 C CA . GLU B 1 119 ? 43.165 20.993 13.964 1.00 14.19 107 GLU B CA 1
ATOM 1760 C C . GLU B 1 119 ? 44.220 21.365 12.915 1.00 13.54 107 GLU B C 1
ATOM 1761 O O . GLU B 1 119 ? 44.850 20.513 12.293 1.00 14.79 107 GLU B O 1
ATOM 1767 N N . GLY B 1 120 ? 44.350 22.665 12.704 1.00 12.97 108 GLY B N 1
ATOM 1768 C CA . GLY B 1 120 ? 45.249 23.224 11.724 1.00 14.49 108 GLY B CA 1
ATOM 1769 C C . GLY B 1 120 ? 44.566 23.544 10.400 1.00 13.18 108 GLY B C 1
ATOM 1770 O O . GLY B 1 120 ? 45.059 24.354 9.615 1.00 13.60 108 GLY B O 1
ATOM 1771 N N . ASP B 1 121 ? 43.433 22.912 10.135 1.00 10.75 109 ASP B N 1
ATOM 1772 C CA . ASP B 1 121 ? 42.678 23.251 8.928 1.00 9.70 109 ASP B CA 1
ATOM 1773 C C . ASP B 1 121 ? 42.203 24.699 9.089 1.00 10.07 109 ASP B C 1
ATOM 1774 O O . ASP B 1 121 ? 41.843 25.118 10.180 1.00 11.54 109 ASP B O 1
ATOM 1779 N N . VAL B 1 122 ? 42.177 25.454 8.005 1.00 9.18 110 VAL B N 1
ATOM 1780 C CA . VAL B 1 122 ? 41.748 26.847 8.049 1.00 9.78 110 VAL B CA 1
ATOM 1781 C C . VAL B 1 122 ? 40.414 26.954 7.310 1.00 10.81 110 VAL B C 1
ATOM 1782 O O . VAL B 1 122 ? 40.314 26.619 6.137 1.00 12.36 110 VAL B O 1
ATOM 1786 N N . CYS B 1 123 ? 39.387 27.404 8.015 1.00 8.81 111 CYS B N 1
ATOM 1787 C CA . CYS B 1 123 ? 38.058 27.541 7.459 1.00 9.00 111 CYS B CA 1
ATOM 1788 C C . CYS B 1 123 ? 37.773 29.018 7.252 1.00 9.31 111 CYS B C 1
ATOM 1789 O O . CYS B 1 123 ? 37.905 29.828 8.180 1.00 10.50 111 CYS B O 1
ATOM 1792 N N . VAL B 1 124 ? 37.377 29.361 6.033 1.00 8.26 112 VAL B N 1
ATOM 1793 C CA . VAL B 1 124 ? 36.909 30.695 5.743 1.00 7.82 112 VAL B CA 1
ATOM 1794 C C . VAL B 1 124 ? 35.391 30.647 5.678 1.00 6.95 112 VAL B C 1
ATOM 1795 O O . VAL B 1 124 ? 34.832 29.855 4.919 1.00 10.16 112 VAL B O 1
ATOM 1799 N N . PHE B 1 125 ? 34.745 31.453 6.524 1.00 6.39 113 PHE B N 1
ATOM 1800 C CA . PHE B 1 125 ? 33.292 31.495 6.651 1.00 6.93 113 PHE B CA 1
ATOM 1801 C C . PHE B 1 125 ? 32.787 32.729 5.921 1.00 9.40 113 PHE B C 1
ATOM 1802 O O . PHE B 1 125 ? 33.213 33.833 6.212 1.00 9.24 113 PHE B O 1
ATOM 1810 N N . GLU B 1 126 ? 31.857 32.528 4.998 1.00 8.52 114 GLU B N 1
ATOM 1811 C CA . GLU B 1 126 ? 31.383 33.573 4.099 1.00 8.87 114 GLU B CA 1
ATOM 1812 C C . GLU B 1 126 ? 29.866 33.719 4.271 1.00 8.85 114 GLU B C 1
ATOM 1813 O O . GLU B 1 126 ? 29.117 32.747 4.148 1.00 10.48 114 GLU B O 1
ATOM 1819 N N . LEU B 1 127 ? 29.399 34.928 4.540 1.00 8.86 115 LEU B N 1
ATOM 1820 C CA . LEU B 1 127 ? 27.991 35.171 4.789 1.00 8.58 115 LEU B CA 1
ATOM 1821 C C . LEU B 1 127 ? 27.255 35.364 3.437 1.00 8.34 115 LEU B C 1
ATOM 1822 O O . LEU B 1 127 ? 27.477 36.357 2.728 1.00 10.77 115 LEU B O 1
ATOM 1827 N N . LEU B 1 128 ? 26.373 34.419 3.102 1.00 9.60 116 LEU B N 1
ATOM 1828 C CA . LEU B 1 128 ? 25.716 34.424 1.813 1.00 11.63 116 LEU B CA 1
ATOM 1829 C C . LEU B 1 128 ? 24.543 35.417 1.813 1.00 11.97 116 LEU B C 1
ATOM 1830 O O . LEU B 1 128 ? 24.017 35.795 2.853 1.00 14.51 116 LEU B O 1
ATOM 1835 N N . ARG B 1 129 ? 24.142 35.812 0.615 1.00 12.74 117 ARG B N 1
ATOM 1836 C CA . ARG B 1 129 ? 23.040 36.740 0.406 1.00 13.58 117 ARG B CA 1
ATOM 1837 C C . ARG B 1 129 ? 21.730 35.984 0.282 1.00 18.11 117 ARG B C 1
ATOM 1838 O O . ARG B 1 129 ? 21.095 35.971 -0.772 1.00 22.88 117 ARG B O 1
ATOM 1846 N N . THR B 1 130 ? 21.335 35.345 1.373 1.00 18.09 118 THR B N 1
ATOM 1847 C CA . THR B 1 130 ? 20.174 34.473 1.386 1.00 19.74 118 THR B CA 1
ATOM 1848 C C . THR B 1 130 ? 19.209 35.005 2.433 1.00 25.44 118 THR B C 1
ATOM 1849 O O . THR B 1 130 ? 19.562 35.897 3.217 1.00 25.35 118 THR B O 1
ATOM 1853 N N . ARG B 1 131 ? 17.998 34.451 2.462 1.00 27.53 119 ARG B N 1
ATOM 1854 C CA . ARG B 1 131 ? 16.996 34.896 3.420 1.00 30.73 119 ARG B CA 1
ATOM 1855 C C . ARG B 1 131 ? 17.445 34.516 4.834 1.00 29.55 119 ARG B C 1
ATOM 1856 O O . ARG B 1 131 ? 17.464 35.348 5.735 1.00 32.68 119 ARG B O 1
ATOM 1864 N N . ASP B 1 132 ? 17.830 33.259 5.011 1.00 24.35 120 ASP B N 1
ATOM 1865 C CA . ASP B 1 132 ? 18.251 32.753 6.307 1.00 20.39 120 ASP B CA 1
ATOM 1866 C C . ASP B 1 132 ? 19.757 33.036 6.469 1.00 18.24 120 ASP B C 1
ATOM 1867 O O . ASP B 1 132 ? 20.455 33.163 5.465 1.00 18.43 120 ASP B O 1
ATOM 1872 N N . PHE B 1 133 ? 20.264 33.102 7.708 1.00 15.90 121 PHE B N 1
ATOM 1873 C CA . PHE B 1 133 ? 21.710 33.192 7.931 1.00 13.40 121 PHE B CA 1
ATOM 1874 C C . PHE B 1 133 ? 22.396 31.922 7.463 1.00 11.33 121 PHE B C 1
ATOM 1875 O O . PHE B 1 133 ? 22.105 30.831 7.977 1.00 12.14 121 PHE B O 1
ATOM 1883 N N . VAL B 1 134 ? 23.269 32.061 6.468 1.00 9.90 122 VAL B N 1
ATOM 1884 C CA . VAL B 1 134 ? 24.079 30.950 5.976 1.00 8.54 122 VAL B CA 1
ATOM 1885 C C . VAL B 1 134 ? 25.522 31.393 5.950 1.00 9.88 122 VAL B C 1
ATOM 1886 O O . VAL B 1 134 ? 25.861 32.413 5.360 1.00 10.05 122 VAL B O 1
ATOM 1890 N N . LEU B 1 135 ? 26.370 30.630 6.624 1.00 9.41 123 LEU B N 1
ATOM 1891 C CA . LEU B 1 135 ? 27.806 30.807 6.487 1.00 7.00 123 LEU B CA 1
ATOM 1892 C C . LEU B 1 135 ? 28.366 29.656 5.644 1.00 9.30 123 LEU B C 1
ATOM 1893 O O . LEU B 1 135 ? 28.289 28.488 6.037 1.00 10.52 123 LEU B O 1
ATOM 1898 N N . LYS B 1 136 ? 28.869 29.997 4.471 1.00 9.46 124 LYS B N 1
ATOM 1899 C CA . LYS B 1 136 ? 29.494 29.045 3.569 1.00 8.43 124 LYS B CA 1
ATOM 1900 C C . LYS B 1 136 ? 30.956 28.914 3.906 1.00 8.06 124 LYS B C 1
ATOM 1901 O O . LYS B 1 136 ? 31.665 29.909 3.951 1.00 9.10 124 LYS B O 1
ATOM 1907 N N . VAL B 1 137 ? 31.393 27.689 4.156 1.00 8.74 125 VAL B N 1
ATOM 1908 C CA . VAL B 1 137 ? 32.768 27.394 4.512 1.00 9.65 125 VAL B CA 1
ATOM 1909 C C . VAL B 1 137 ? 33.572 26.919 3.291 1.00 8.85 125 VAL B C 1
ATOM 1910 O O . VAL B 1 137 ? 33.141 26.045 2.540 1.00 9.79 125 VAL B O 1
ATOM 1914 N N . THR B 1 138 ? 34.716 27.560 3.090 1.00 8.40 126 THR B N 1
ATOM 1915 C CA . THR B 1 138 ? 35.729 27.088 2.164 1.00 9.74 126 THR B CA 1
ATOM 1916 C C . THR B 1 138 ? 36.914 26.699 3.032 1.00 9.72 126 THR B C 1
ATOM 1917 O O . THR B 1 138 ? 37.442 27.523 3.772 1.00 10.16 126 THR B O 1
ATOM 1921 N N . ALA B 1 139 ? 37.301 25.436 2.962 1.00 8.94 127 ALA B N 1
ATOM 1922 C CA . ALA B 1 139 ? 38.308 24.868 3.844 1.00 9.44 127 ALA B CA 1
ATOM 1923 C C . ALA B 1 139 ? 39.640 24.743 3.130 1.00 9.41 127 ALA B C 1
ATOM 1924 O O . ALA B 1 139 ? 39.708 24.325 1.954 1.00 12.63 127 ALA B O 1
ATOM 1926 N N . PHE B 1 140 ? 40.696 25.120 3.849 1.00 10.66 128 PHE B N 1
ATOM 1927 C CA . PHE B 1 140 ? 42.060 25.001 3.366 1.00 10.29 128 PHE B CA 1
ATOM 1928 C C . PHE B 1 140 ? 42.730 24.060 4.342 1.00 11.14 128 PHE B C 1
ATOM 1929 O O . PHE B 1 140 ? 43.165 24.456 5.417 1.00 11.11 128 PHE B O 1
ATOM 1937 N N . ARG B 1 141 ? 42.774 22.791 3.953 1.00 11.83 129 ARG B N 1
ATOM 1938 C CA . ARG B 1 141 ? 43.093 21.715 4.866 1.00 11.50 129 ARG B CA 1
ATOM 1939 C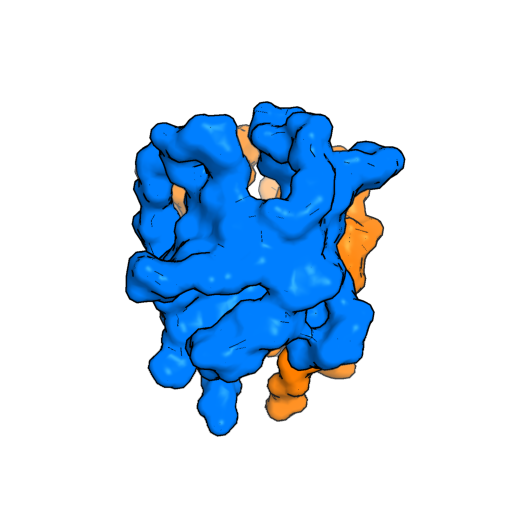 C . ARG B 1 141 ? 44.593 21.477 4.940 1.00 16.07 129 ARG B C 1
ATOM 1940 O O . ARG B 1 141 ? 45.281 21.591 3.942 1.00 18.73 129 ARG B O 1
ATOM 1948 N N . VAL B 1 142 ? 45.103 21.169 6.126 1.00 17.56 130 VAL B N 1
ATOM 1949 C CA . VAL B 1 142 ? 46.540 20.917 6.281 1.00 23.09 130 VAL B CA 1
ATOM 1950 C C . VAL B 1 142 ? 46.950 19.602 5.651 1.00 29.83 130 VAL B C 1
ATOM 1951 O O . VAL B 1 142 ? 48.089 19.466 5.156 1.00 30.85 130 VAL B O 1
ATOM 1955 N N . ASN B 1 143 ? 46.021 18.650 5.714 1.00 34.45 131 ASN B N 1
ATOM 1956 C CA . ASN B 1 143 ? 46.100 17.343 5.045 1.00 43.89 131 ASN B CA 1
ATOM 1957 C C . ASN B 1 143 ? 46.829 17.344 3.726 1.00 46.81 131 ASN B C 1
ATOM 1958 O O . ASN B 1 143 ? 46.480 16.555 2.842 1.00 48.09 131 ASN B O 1
#

GO terms:
  GO:0005634 nucleus (C, EXP)
  GO:0003677 DNA binding (F, IDA)
  GO:0005654 nucleoplasm (C, IDA)
  GO:0010048 vernalization response (P, IMP)
  GO:0000976 transcription cis-regulatory region binding (F, IPI)
  GO:0009909 regulation of flower development (P, IMP)

Sequence (236 aa):
TVTAEEERERRAINAAKTFEPTNPFFRVVVLRPSYYLYRGCIMYLPSGFAEKYLSGISGFIKVQLAEKQWPVRCLYKAGRAKFSQGWYEFTLENNLGEGDVCVFELLRTRDFVLKVTAFRVNTVTAEERERAINAAKTFEPTNPFFRVVLRPSYLYRGCIMYLPSGFAEKYLSGISGFIKVQLAEKKQWPVRCLYKAGRAKFSQGWYEFTLENNLGEGDVCVFELLRTRDFVLKVTAFRVN

Secondary structure (DSSP, 8-state):
---HHHHHHHHHHHHH---SS-EEEEE--GGGSSTT--EEPPHHHHHHH-TT--SEEEEEETTEEEEEEEEEETTEEEE-TTHHHHHHHTT--TT-EEEEEE-SSSS-EEEEEEE---/---HHHHHHHHHHHTT---SS-EEEEE--GGGSSTT--EEPPHHHHHHH-TT-EEEEEEEETTEEEEEEEEEETTEEEE-TTHHHHHHHTT--TT-EEEEEE-SSSS-EEEEEEE---

B-factor: mean 19.58, std 11.3, range [5.08, 61.09]

InterPro domains:
  IPR003340 B3 DNA binding domain [PF02362] (5-96)
  IPR003340 B3 DNA binding domain [PF02362] (244-337)
  IPR003340 B3 DNA binding domain [PS50863] (5-98)
  IPR003340 B3 DNA binding domain [PS50863] (244-338)
  IPR003340 B3 DNA binding domain [SM01019] (5-98)
  IPR003340 B3 DNA binding domain [SM01019] (244-338)
  IPR003340 B3 DNA binding domain [cd10017] (5-96)
  IPR003340 B3 DNA binding domain [cd10017] (242-336)
  IPR015300 DNA-binding pseudobarrel domain superfamily [G3DSA:2.40.330.10] (2-99)
  IPR015300 DNA-binding pseudobarrel domain superfamily [G3DSA:2.40.330.10] (221-341)
  IPR015300 DNA-binding pseudobarrel domain superfamily [SSF101936] (3-97)
  IPR015300 DNA-binding pseudobarrel domain superfamily [SSF101936] (237-338)
  IPR050655 Plant B3 domain-containing [PTHR31920] (4-324)

Foldseek 3Di:
DFDPVLLVVLVVVVVVDDDPFDKDKDQDDDQQQDAQHKDWDDLVSCVVPPVVPAQWDWEAEPRDTWTWTWDQDPRIIMTGPGRNVVCVVVVHDGSKMWMWGFDPDPTTYTYIDIRHSD/DFDPVLLVVLVVVVVVDDDPFDKDKDQDDDQQADAQGKDKDPLVCCQVPPPPAAAWAWEAEPRDTWTWGWDDDPSIIMTGPGSNVVCVVVVHDGSKMWMWGFDPDPTTYTYIDIRGSD